Protein AF-A0A6B1HVK0-F1 (afdb_monomer_lite)

Radius of gyration: 33.55 Å; chains: 1; bounding box: 63×56×86 Å

Structure (mmCIF, N/CA/C/O backbone):
data_AF-A0A6B1HVK0-F1
#
_entry.id   AF-A0A6B1HVK0-F1
#
loop_
_atom_site.group_PDB
_atom_site.id
_atom_site.type_symbol
_atom_site.label_atom_id
_atom_site.label_alt_id
_atom_site.label_comp_id
_atom_site.label_asym_id
_atom_site.label_entity_id
_atom_site.label_seq_id
_atom_site.pdbx_PDB_ins_code
_atom_site.Cartn_x
_atom_site.Cartn_y
_atom_site.Cartn_z
_atom_site.occupancy
_atom_site.B_iso_or_equiv
_atom_site.auth_seq_id
_atom_site.auth_comp_id
_atom_site.auth_asym_id
_atom_site.auth_atom_id
_atom_site.pdbx_PDB_model_num
ATOM 1 N N . MET A 1 1 ? -24.052 -20.208 23.647 1.00 59.91 1 MET A N 1
ATOM 2 C CA . MET A 1 1 ? -22.579 -20.272 23.698 1.00 59.91 1 MET A CA 1
ATOM 3 C C . MET A 1 1 ? -22.037 -21.694 23.604 1.00 59.91 1 MET A C 1
ATOM 5 O O . MET A 1 1 ? -21.493 -22.008 22.556 1.00 59.91 1 MET A O 1
ATOM 9 N N . HIS A 1 2 ? -22.261 -22.589 24.578 1.00 60.31 2 HIS A N 1
ATOM 10 C CA . HIS A 1 2 ? -21.755 -23.978 24.508 1.00 60.31 2 HIS A CA 1
ATOM 11 C C . HIS A 1 2 ? -22.095 -24.748 23.214 1.00 60.31 2 HIS A C 1
ATOM 13 O O . HIS A 1 2 ? -21.229 -25.432 22.680 1.00 60.31 2 HIS A O 1
ATOM 19 N N . ARG A 1 3 ? -23.312 -24.596 22.668 1.00 57.69 3 ARG A N 1
ATOM 20 C CA . ARG A 1 3 ? -23.707 -25.226 21.390 1.00 57.69 3 ARG A CA 1
ATOM 21 C C . ARG A 1 3 ? -23.013 -24.627 20.163 1.00 57.69 3 ARG A C 1
ATOM 23 O O . ARG A 1 3 ? -22.509 -25.372 19.336 1.00 57.69 3 ARG A O 1
ATOM 30 N N . ALA A 1 4 ? -22.908 -23.299 20.093 1.00 60.31 4 ALA A N 1
ATOM 31 C CA . ALA A 1 4 ? -22.196 -22.609 19.011 1.00 60.31 4 ALA A CA 1
ATOM 32 C C . ALA A 1 4 ? -20.706 -23.002 18.964 1.00 60.31 4 ALA A C 1
ATOM 34 O O . ALA A 1 4 ? -20.134 -23.154 17.892 1.00 60.31 4 ALA A O 1
ATOM 35 N N . ARG A 1 5 ? -20.090 -23.233 20.132 1.00 57.81 5 ARG A N 1
ATOM 36 C CA . ARG A 1 5 ? -18.696 -23.686 20.248 1.00 57.81 5 ARG A CA 1
ATOM 37 C C . ARG A 1 5 ? -18.499 -25.155 19.840 1.00 57.81 5 ARG A C 1
ATOM 39 O O . ARG A 1 5 ? -17.408 -25.521 19.425 1.00 57.81 5 ARG A O 1
ATOM 46 N N . ALA A 1 6 ? -19.546 -25.978 19.932 1.00 62.53 6 ALA A N 1
ATOM 47 C CA . ALA A 1 6 ? -19.538 -27.393 19.545 1.00 62.53 6 ALA A CA 1
ATOM 48 C C . ALA A 1 6 ? -19.734 -27.625 18.030 1.00 62.53 6 ALA A C 1
ATOM 50 O O . ALA A 1 6 ? -19.928 -28.764 17.613 1.00 62.53 6 ALA A O 1
ATOM 51 N N . GLY A 1 7 ? -19.700 -26.564 17.213 1.00 65.94 7 GLY A N 1
ATOM 52 C CA . GLY A 1 7 ? -19.864 -26.650 15.758 1.00 65.94 7 GLY A CA 1
ATOM 53 C C . GLY A 1 7 ? -21.316 -26.627 15.274 1.00 65.94 7 GLY A C 1
ATOM 54 O O . GLY A 1 7 ? -21.562 -26.884 14.102 1.00 65.94 7 GLY A O 1
ATOM 55 N N . ASP A 1 8 ? -22.286 -26.312 16.141 1.00 80.00 8 ASP A N 1
ATOM 56 C CA . ASP A 1 8 ? -23.679 -26.122 15.723 1.00 80.00 8 ASP A CA 1
ATOM 57 C C . ASP A 1 8 ? -23.824 -24.791 14.965 1.00 80.00 8 ASP A C 1
ATOM 59 O O . ASP A 1 8 ? -23.900 -23.710 15.565 1.00 80.00 8 ASP A O 1
ATOM 63 N N . GLU A 1 9 ? -23.852 -24.878 13.633 1.00 76.69 9 GLU A N 1
ATOM 64 C CA . GLU A 1 9 ? -23.957 -23.734 12.722 1.00 76.69 9 GLU A CA 1
ATOM 65 C C . GLU A 1 9 ? -25.178 -22.855 13.019 1.00 76.69 9 GLU A C 1
ATOM 67 O O . GLU A 1 9 ? -25.088 -21.629 12.948 1.00 76.69 9 GLU A O 1
ATOM 72 N N . ARG A 1 10 ? -26.309 -23.443 13.433 1.00 80.44 10 ARG A N 1
ATOM 73 C CA . ARG A 1 10 ? -27.537 -22.683 13.723 1.00 80.44 10 ARG A CA 1
ATOM 74 C C . ARG A 1 10 ? -27.380 -21.820 14.968 1.00 80.44 10 ARG A C 1
ATOM 76 O O . ARG A 1 10 ? -27.781 -20.657 14.978 1.00 80.44 10 ARG A O 1
ATOM 83 N N . ALA A 1 11 ? -26.760 -22.372 16.009 1.00 79.00 11 ALA A N 1
ATOM 84 C CA . ALA A 1 11 ? -26.479 -21.637 17.238 1.00 79.00 11 ALA A CA 1
ATOM 85 C C . ALA A 1 11 ? -25.416 -20.544 17.026 1.00 79.00 11 ALA A C 1
ATOM 87 O O . ALA A 1 11 ? -25.484 -19.494 17.668 1.00 79.00 11 ALA A O 1
ATOM 88 N N . MET A 1 12 ? -24.451 -20.774 16.128 1.00 77.81 12 MET A N 1
ATOM 89 C CA . MET A 1 12 ? -23.469 -19.769 15.708 1.00 77.81 12 MET A CA 1
ATOM 90 C C . MET A 1 12 ? -24.156 -18.602 14.990 1.00 77.81 12 MET A C 1
ATOM 92 O O . MET A 1 12 ? -23.971 -17.449 15.381 1.00 77.81 12 MET A O 1
ATOM 96 N N . HIS A 1 13 ? -25.000 -18.903 13.999 1.00 81.81 13 HIS A N 1
ATOM 97 C CA . HIS A 1 13 ? -25.703 -17.902 13.196 1.00 81.81 13 HIS A CA 1
ATOM 98 C C . HIS A 1 13 ? -26.595 -17.008 14.061 1.00 81.81 13 HIS A C 1
ATOM 100 O O . HIS A 1 13 ? -26.488 -15.785 14.014 1.00 81.81 13 HIS A O 1
ATOM 106 N N . GLN A 1 14 ? -27.386 -17.614 14.952 1.00 85.31 14 GLN A N 1
ATOM 107 C CA . GLN A 1 14 ? -28.257 -16.882 15.873 1.00 85.31 14 GLN A CA 1
ATOM 108 C C . GLN A 1 14 ? -27.466 -15.951 16.808 1.00 85.31 14 GLN A C 1
ATOM 110 O O . GLN A 1 14 ? -27.925 -14.864 17.165 1.00 85.31 14 GLN A O 1
ATOM 115 N N . MET A 1 15 ? -26.258 -16.358 17.206 1.00 82.19 15 MET A N 1
ATOM 116 C CA . MET A 1 15 ? -25.410 -15.553 18.082 1.00 82.19 15 MET A CA 1
ATOM 117 C C . MET A 1 15 ? -24.709 -14.411 17.342 1.00 82.19 15 MET A C 1
ATOM 119 O O . MET A 1 15 ? -24.547 -13.333 17.918 1.00 82.19 15 MET A O 1
ATOM 123 N N . VAL A 1 16 ? -24.339 -14.610 16.075 1.00 83.88 16 VAL A N 1
ATOM 124 C CA . VAL A 1 16 ? -23.852 -13.535 15.200 1.00 83.88 16 VAL A CA 1
ATOM 125 C C . VAL A 1 16 ? -24.967 -12.518 14.954 1.00 83.88 16 VAL A C 1
ATOM 127 O O . VAL A 1 16 ? -24.766 -11.335 15.227 1.00 83.88 16 VAL A O 1
ATOM 130 N N . GLU A 1 17 ? -26.160 -12.970 14.552 1.00 85.75 17 GLU A N 1
ATOM 131 C CA . GLU A 1 17 ? -27.334 -12.124 14.285 1.00 85.75 17 GLU A CA 1
ATOM 132 C C . GLU A 1 17 ? -27.694 -11.225 15.473 1.00 85.75 17 GLU A C 1
ATOM 134 O O . GLU A 1 17 ? -27.877 -10.014 15.315 1.00 85.75 17 GLU A O 1
ATOM 139 N N . ALA A 1 18 ? -27.699 -11.786 16.687 1.00 87.62 18 ALA A N 1
ATOM 140 C CA . ALA A 1 18 ? -27.973 -11.039 17.913 1.00 87.62 18 ALA A CA 1
ATOM 141 C C . ALA A 1 18 ? -26.968 -9.897 18.176 1.00 87.62 18 ALA A C 1
ATOM 143 O O . ALA A 1 18 ? -27.295 -8.925 18.860 1.00 87.62 18 ALA A O 1
ATOM 144 N N . ASN A 1 19 ? -25.750 -9.991 17.632 1.00 87.62 19 ASN A N 1
ATOM 145 C CA . ASN A 1 19 ? -24.655 -9.050 17.867 1.00 87.62 19 ASN A CA 1
ATOM 146 C C . ASN A 1 19 ? -24.305 -8.178 16.645 1.00 87.62 19 ASN A C 1
ATOM 148 O O . ASN A 1 19 ? -23.418 -7.330 16.746 1.00 87.62 19 ASN A O 1
ATOM 152 N N . LEU A 1 20 ? -25.027 -8.276 15.522 1.00 87.38 20 LEU A N 1
ATOM 153 C CA . LEU A 1 20 ? -24.746 -7.481 14.313 1.00 87.38 20 LEU A CA 1
ATOM 154 C C . LEU A 1 20 ? -24.746 -5.969 14.580 1.00 87.38 20 LEU A C 1
ATOM 156 O O . LEU A 1 20 ? -23.847 -5.245 14.153 1.00 87.38 20 LEU A O 1
ATOM 160 N N . ARG A 1 21 ? -25.706 -5.472 15.373 1.00 92.00 21 ARG A N 1
ATOM 161 C CA . ARG A 1 21 ? -25.778 -4.042 15.743 1.00 92.00 21 ARG A CA 1
ATOM 162 C C . ARG A 1 21 ? -24.533 -3.560 16.492 1.00 92.00 21 ARG A C 1
ATOM 164 O O . ARG A 1 21 ? -24.222 -2.368 16.472 1.00 92.00 21 ARG A O 1
ATOM 171 N N . PHE A 1 22 ? -23.847 -4.458 17.195 1.00 92.62 22 PHE A N 1
ATOM 172 C CA . PHE A 1 22 ? -22.608 -4.144 17.892 1.00 92.62 22 PHE A CA 1
ATOM 173 C C . PHE A 1 22 ? -21.439 -3.999 16.915 1.00 92.62 22 PHE A C 1
ATOM 175 O O . PHE A 1 22 ? -20.711 -3.009 16.998 1.00 92.62 22 PHE A O 1
ATOM 182 N N . VAL A 1 23 ? -21.321 -4.909 15.944 1.00 94.00 23 VAL A N 1
ATOM 183 C CA . VAL A 1 23 ? -20.306 -4.834 14.881 1.00 94.00 23 VAL A CA 1
ATOM 184 C C . VAL A 1 23 ? -20.462 -3.547 14.073 1.00 94.00 23 VAL A C 1
ATOM 186 O O . VAL A 1 23 ? -19.492 -2.812 13.908 1.00 94.00 23 VAL A O 1
ATOM 189 N N . VAL A 1 24 ? -21.692 -3.200 13.677 1.00 94.62 24 VAL A N 1
ATOM 190 C CA . VAL A 1 24 ? -21.999 -1.951 12.951 1.00 94.62 24 VAL A CA 1
ATOM 191 C C . VAL A 1 24 ? -21.498 -0.716 13.711 1.00 94.62 24 VAL A C 1
ATOM 193 O O . VAL A 1 24 ? -20.944 0.211 13.118 1.00 94.62 24 VAL A O 1
ATOM 196 N N . ARG A 1 25 ? -21.645 -0.699 15.042 1.00 94.56 25 ARG A N 1
ATOM 197 C CA . ARG A 1 25 ? -21.169 0.406 15.889 1.00 94.56 25 ARG A CA 1
ATOM 198 C C . ARG A 1 25 ? -19.647 0.527 15.878 1.00 94.56 25 ARG A C 1
ATOM 200 O O . ARG A 1 25 ? -19.140 1.643 15.860 1.00 94.56 25 ARG A O 1
ATOM 207 N N . ILE A 1 26 ? -18.934 -0.600 15.897 1.00 93.38 26 ILE A N 1
ATOM 208 C CA . ILE A 1 26 ? -17.466 -0.627 15.845 1.00 93.38 26 ILE A CA 1
ATOM 209 C C . ILE A 1 26 ? -16.979 -0.203 14.456 1.00 93.38 26 ILE A C 1
ATOM 211 O O . ILE A 1 26 ? -16.123 0.675 14.356 1.00 93.38 26 ILE A O 1
ATOM 215 N N . ALA A 1 27 ? -17.562 -0.768 13.394 1.00 94.44 27 ALA A N 1
ATOM 216 C CA . ALA A 1 27 ? -17.203 -0.486 12.005 1.00 94.44 27 ALA A CA 1
ATOM 217 C C . ALA A 1 27 ? -17.353 1.000 11.644 1.00 94.44 27 ALA A C 1
ATOM 219 O O . ALA A 1 27 ? -16.572 1.531 10.856 1.00 94.44 27 ALA A O 1
ATOM 220 N N . ARG A 1 28 ? -18.297 1.713 12.274 1.00 93.81 28 ARG A N 1
ATOM 221 C CA . ARG A 1 28 ? -18.513 3.150 12.040 1.00 93.81 28 ARG A CA 1
ATOM 222 C C . ARG A 1 28 ? -17.273 4.009 12.322 1.00 93.81 28 ARG A C 1
ATOM 224 O O . ARG A 1 28 ? -17.095 5.022 11.659 1.00 93.81 28 ARG A O 1
ATOM 231 N N . GLY A 1 29 ? -16.394 3.601 13.243 1.00 90.25 29 GLY A N 1
ATOM 232 C CA . GLY A 1 29 ? -15.131 4.308 13.522 1.00 90.25 29 GLY A CA 1
ATOM 233 C C . GLY A 1 29 ? -14.048 4.149 12.441 1.00 90.25 29 GLY A C 1
ATOM 234 O O . GLY A 1 29 ? -13.022 4.833 12.481 1.00 90.25 29 GLY A O 1
ATOM 235 N N . TYR A 1 30 ? -14.272 3.247 11.485 1.00 89.75 30 TYR A N 1
ATOM 236 C CA . TYR A 1 30 ? -13.351 2.916 10.397 1.00 89.75 30 TYR A CA 1
ATOM 237 C C . TYR A 1 30 ? -13.877 3.344 9.020 1.00 89.75 30 TYR A C 1
ATOM 239 O O . TYR A 1 30 ? -13.217 3.101 8.015 1.00 89.75 30 TYR A O 1
ATOM 247 N N . HIS A 1 31 ? -15.044 3.993 8.969 1.00 89.31 31 HIS A N 1
ATOM 248 C CA . HIS A 1 31 ? -15.635 4.482 7.728 1.00 89.31 31 HIS A CA 1
ATOM 249 C C . HIS A 1 31 ? -14.737 5.522 7.037 1.00 89.31 31 HIS A C 1
ATOM 251 O O . HIS A 1 31 ? -14.067 6.306 7.710 1.00 89.31 31 HIS A O 1
ATOM 257 N N . GLY A 1 32 ? -14.738 5.527 5.700 1.00 81.94 32 GLY A N 1
ATOM 258 C CA . GLY A 1 32 ? -13.979 6.488 4.893 1.00 81.94 32 GLY A CA 1
ATOM 259 C C . GLY A 1 32 ? -12.478 6.198 4.774 1.00 81.94 32 GLY A C 1
ATOM 260 O O . GLY A 1 32 ? -11.731 7.089 4.393 1.00 81.94 32 GLY A O 1
ATOM 261 N N . ARG A 1 33 ? -12.018 4.979 5.096 1.00 82.31 33 ARG A N 1
ATOM 262 C CA . ARG A 1 33 ? -10.595 4.579 5.023 1.00 82.31 33 ARG A CA 1
ATOM 263 C C . ARG A 1 33 ? -10.267 3.643 3.851 1.00 82.31 33 ARG A C 1
ATOM 265 O O . ARG A 1 33 ? -9.383 2.803 3.972 1.00 82.31 33 ARG A O 1
ATOM 272 N N . GLY A 1 34 ? -11.012 3.747 2.752 1.00 82.06 34 GLY A N 1
ATOM 273 C CA . GLY A 1 34 ? -10.764 2.995 1.513 1.00 82.06 34 GLY A CA 1
ATOM 274 C C . GLY A 1 34 ? -11.719 1.829 1.251 1.00 82.06 34 GLY A C 1
ATOM 275 O O . GLY A 1 34 ? -12.030 1.561 0.099 1.00 82.06 34 GLY A O 1
ATOM 276 N N . LEU A 1 35 ? -12.270 1.200 2.294 1.00 87.94 35 LEU A N 1
ATOM 277 C CA . LEU A 1 35 ? -13.342 0.207 2.149 1.00 87.94 35 LEU A CA 1
ATOM 278 C C . LEU A 1 35 ? -14.728 0.829 2.340 1.00 87.94 35 LEU A C 1
ATOM 280 O O . LEU A 1 35 ? -14.919 1.743 3.155 1.00 87.94 35 LEU A O 1
ATOM 284 N N . SER A 1 36 ? -15.715 0.296 1.620 1.00 92.62 36 SER A N 1
ATOM 285 C CA . SER A 1 36 ? -17.116 0.656 1.809 1.00 92.62 36 SER A CA 1
ATOM 286 C C . SER A 1 36 ? -17.594 0.258 3.207 1.00 92.62 36 SER A C 1
ATOM 288 O O . SER A 1 36 ? -17.067 -0.642 3.866 1.00 92.62 36 SER A O 1
ATOM 290 N N . PHE A 1 37 ? -18.643 0.924 3.690 1.00 93.69 37 PHE A N 1
ATOM 291 C CA . PHE A 1 37 ? -19.171 0.623 5.020 1.00 93.69 37 PHE A CA 1
ATOM 292 C C . PHE A 1 37 ? -19.674 -0.824 5.147 1.00 93.69 37 PHE A C 1
ATOM 294 O O . PHE A 1 37 ? -19.500 -1.443 6.195 1.00 93.69 37 PHE A O 1
ATOM 301 N N . MET A 1 38 ? -20.259 -1.366 4.077 1.00 94.12 38 MET A N 1
ATOM 302 C CA . MET A 1 38 ? -20.752 -2.744 4.039 1.00 94.12 38 MET A CA 1
ATOM 303 C C . MET A 1 38 ? -19.609 -3.762 4.089 1.00 94.12 38 MET A C 1
ATOM 305 O O . MET A 1 38 ? -19.732 -4.768 4.787 1.00 94.12 38 MET A O 1
ATOM 309 N N . GLU A 1 39 ? -18.485 -3.487 3.426 1.00 94.31 39 GLU A N 1
ATOM 310 C CA . GLU A 1 39 ? -17.282 -4.327 3.507 1.00 94.31 39 GLU A CA 1
ATOM 311 C C . GLU A 1 39 ? -16.708 -4.325 4.927 1.00 94.31 39 GLU A C 1
ATOM 313 O O . GLU A 1 39 ? -16.488 -5.387 5.499 1.00 94.31 39 GLU A O 1
ATOM 318 N N . LEU A 1 40 ? -16.585 -3.153 5.563 1.00 94.81 40 LEU A N 1
ATOM 319 C CA . LEU A 1 40 ? -16.123 -3.052 6.955 1.00 94.81 40 LEU A CA 1
ATOM 320 C C . LEU A 1 40 ? -17.011 -3.837 7.932 1.00 94.81 40 LEU A C 1
ATOM 322 O O . LEU A 1 40 ? -16.511 -4.459 8.869 1.00 94.81 40 LEU A O 1
ATOM 326 N N . ILE A 1 41 ? -18.332 -3.804 7.736 1.00 94.75 41 ILE A N 1
ATOM 327 C CA . ILE A 1 41 ? -19.271 -4.590 8.546 1.00 94.75 41 ILE A CA 1
ATOM 328 C C . ILE A 1 41 ? -19.078 -6.086 8.293 1.00 94.75 41 ILE A C 1
ATOM 330 O O . ILE A 1 41 ? -19.062 -6.860 9.248 1.00 94.75 41 ILE A O 1
ATOM 334 N N . SER A 1 42 ? -18.926 -6.490 7.032 1.00 94.25 42 SER A N 1
ATOM 335 C CA . SER A 1 42 ? -18.766 -7.896 6.645 1.00 94.25 42 SER A CA 1
ATOM 336 C C . SER A 1 42 ? -17.498 -8.500 7.254 1.00 94.25 42 SER A C 1
ATOM 338 O O . SER A 1 42 ? -17.561 -9.542 7.903 1.00 94.25 42 SER A O 1
ATOM 340 N N . GLU A 1 43 ? -16.380 -7.781 7.172 1.00 95.19 43 GLU A N 1
ATOM 341 C CA . GLU A 1 43 ? -15.106 -8.167 7.789 1.00 95.19 43 GLU A CA 1
ATOM 342 C C . GLU A 1 43 ? -15.187 -8.174 9.320 1.00 95.19 43 GLU A C 1
ATOM 344 O O . GLU A 1 43 ? -14.715 -9.092 9.994 1.00 95.19 43 GLU A O 1
ATOM 349 N N . GLY A 1 44 ? -15.878 -7.191 9.902 1.00 95.50 44 GLY A N 1
ATOM 350 C CA . GLY A 1 44 ? -16.159 -7.176 11.334 1.00 95.50 44 GLY A CA 1
ATOM 351 C C . GLY A 1 44 ? -16.992 -8.379 11.796 1.00 95.50 44 GLY A C 1
ATOM 352 O O . GLY A 1 44 ? -16.750 -8.905 12.884 1.00 95.50 44 GLY A O 1
ATOM 353 N N . ASN A 1 45 ? -17.945 -8.841 10.982 1.00 94.06 45 ASN A N 1
ATOM 354 C CA . ASN A 1 45 ? -18.756 -10.025 11.273 1.00 94.06 45 ASN A CA 1
ATOM 355 C C . ASN A 1 45 ? -17.916 -11.307 11.212 1.00 94.06 45 ASN A C 1
ATOM 357 O O . ASN A 1 45 ? -18.105 -12.190 12.051 1.00 94.06 45 ASN A O 1
ATOM 361 N N . LEU A 1 46 ? -16.956 -11.387 10.285 1.00 93.38 46 LEU A N 1
ATOM 362 C CA . LEU A 1 46 ? -15.993 -12.487 10.237 1.00 93.38 46 LEU A CA 1
ATOM 363 C C . LEU A 1 46 ? -15.136 -12.520 11.514 1.00 93.38 46 LEU A C 1
ATOM 365 O O . LEU A 1 46 ? -15.012 -13.566 12.149 1.00 93.38 46 LEU A O 1
ATOM 369 N N . GLY A 1 47 ? -14.651 -11.360 11.970 1.00 94.38 47 GLY A N 1
ATOM 370 C CA . GLY A 1 47 ? -13.944 -11.242 13.250 1.00 94.38 47 GLY A CA 1
ATOM 371 C C . GLY A 1 47 ? -14.805 -11.628 14.460 1.00 94.38 47 GLY A C 1
ATOM 372 O O . GLY A 1 47 ? -14.334 -12.287 15.386 1.00 94.38 47 GLY A O 1
ATOM 373 N N . LEU A 1 48 ? -16.095 -11.278 14.463 1.00 93.81 48 LEU A N 1
ATOM 374 C CA . LEU A 1 48 ? -17.026 -11.722 15.505 1.00 93.81 48 LEU A CA 1
ATOM 375 C C . LEU A 1 48 ? -17.169 -13.253 15.521 1.00 93.81 48 LEU A C 1
ATOM 377 O O . LEU A 1 48 ? -17.202 -13.849 16.597 1.00 93.81 48 LEU A O 1
ATOM 381 N N . LEU A 1 49 ? -17.233 -13.891 14.353 1.00 91.19 49 LEU A N 1
ATOM 382 C CA . LEU A 1 49 ? -17.328 -15.344 14.233 1.00 91.19 49 LEU A CA 1
ATOM 383 C C . LEU A 1 49 ? -16.069 -16.039 14.776 1.00 91.19 49 LEU A C 1
ATOM 385 O O . LEU A 1 49 ? -16.185 -16.984 15.561 1.00 91.19 49 LEU A O 1
ATOM 389 N N . GLU A 1 50 ? -14.876 -15.518 14.470 1.00 91.06 50 GLU A N 1
ATOM 390 C CA . GLU A 1 50 ? -13.621 -15.992 15.074 1.00 91.06 50 GLU A CA 1
ATOM 391 C C . GLU A 1 50 ? -13.626 -15.843 16.603 1.00 91.06 50 GLU A C 1
ATOM 393 O O . GLU A 1 50 ? -13.196 -16.749 17.327 1.00 91.06 50 GLU A O 1
ATOM 398 N N . ALA A 1 51 ? -14.166 -14.731 17.114 1.00 91.81 51 ALA A N 1
ATOM 399 C CA . ALA A 1 51 ? -14.304 -14.517 18.549 1.00 91.81 51 ALA A CA 1
ATOM 400 C C . ALA A 1 51 ? -15.198 -15.579 19.197 1.00 91.81 51 ALA A C 1
ATOM 402 O O . ALA A 1 51 ? -14.850 -16.094 20.255 1.00 91.81 51 ALA A O 1
ATOM 403 N N . ILE A 1 52 ? -16.332 -15.927 18.581 1.00 89.19 52 ILE A N 1
ATOM 404 C CA . ILE A 1 52 ? -17.252 -16.942 19.117 1.00 89.19 52 ILE A CA 1
ATOM 405 C C . ILE A 1 52 ? -16.574 -18.312 19.181 1.00 89.19 52 ILE A C 1
ATOM 407 O O . ILE A 1 52 ? -16.689 -19.004 20.193 1.00 89.19 52 ILE A O 1
ATOM 411 N N . GLN A 1 53 ? -15.847 -18.696 18.130 1.00 87.25 53 GLN A N 1
ATOM 412 C CA . GLN A 1 53 ? -15.155 -19.986 18.083 1.00 87.25 53 GLN A CA 1
ATOM 413 C C . GLN A 1 53 ? -14.084 -20.102 19.177 1.00 87.25 53 GLN A C 1
ATOM 415 O O . GLN A 1 53 ? -13.929 -21.154 19.802 1.00 87.25 53 GLN A O 1
ATOM 420 N N . ARG A 1 54 ? -13.351 -19.014 19.440 1.00 87.75 54 ARG A N 1
ATOM 421 C CA . ARG A 1 54 ? -12.200 -19.021 20.356 1.00 87.75 54 ARG A CA 1
ATOM 422 C C . ARG A 1 54 ? -12.537 -18.632 21.796 1.00 87.75 54 ARG A C 1
ATOM 424 O O . ARG A 1 54 ? -11.751 -18.930 22.695 1.00 87.75 54 ARG A O 1
ATOM 431 N N . PHE A 1 55 ? -13.685 -18.005 22.041 1.00 87.56 55 PHE A N 1
ATOM 432 C CA . PHE A 1 55 ? -14.050 -17.491 23.359 1.00 87.56 55 PHE A CA 1
ATOM 433 C C . PHE A 1 55 ? -14.268 -18.600 24.388 1.00 87.56 55 PHE A C 1
ATOM 435 O O . PHE A 1 55 ? -15.021 -19.540 24.153 1.00 87.56 55 PHE A O 1
ATOM 442 N N . ASP A 1 56 ? -13.637 -18.451 25.554 1.00 85.56 56 ASP A N 1
ATOM 443 C CA . ASP A 1 56 ? -13.728 -19.389 26.666 1.00 85.56 56 ASP A CA 1
ATOM 444 C C . ASP A 1 56 ? -14.436 -18.775 27.877 1.00 85.56 56 ASP A C 1
ATOM 446 O O . ASP A 1 56 ? -13.877 -17.927 28.574 1.00 85.56 56 ASP A O 1
ATOM 450 N N . GLU A 1 57 ? -15.663 -19.227 28.137 1.00 82.00 57 GLU A N 1
ATOM 451 C CA . GLU A 1 57 ? -16.513 -18.741 29.235 1.00 82.00 57 GLU A CA 1
ATOM 452 C C . GLU A 1 57 ? -15.941 -19.041 30.624 1.00 82.00 57 GLU A C 1
ATOM 454 O O . GLU A 1 57 ? -16.194 -18.299 31.573 1.00 82.00 57 GLU A O 1
ATOM 459 N N . THR A 1 58 ? -15.118 -20.084 30.746 1.00 86.25 58 THR A N 1
ATOM 460 C CA . THR A 1 58 ? -14.531 -20.523 32.023 1.00 86.25 58 THR A CA 1
ATOM 461 C C . THR A 1 58 ? -13.530 -19.520 32.603 1.00 86.25 58 THR A C 1
ATOM 463 O O . THR A 1 58 ? -13.224 -19.559 33.791 1.00 86.25 58 THR A O 1
ATOM 466 N N . ARG A 1 59 ? -13.046 -18.579 31.781 1.00 80.81 59 ARG A N 1
ATOM 467 C CA . ARG A 1 59 ? -12.046 -17.571 32.163 1.00 80.81 59 ARG A CA 1
ATOM 468 C C . ARG A 1 59 ? -12.632 -16.338 32.860 1.00 80.81 59 ARG A C 1
ATOM 470 O O . ARG A 1 59 ? -11.869 -15.467 33.260 1.00 80.81 59 ARG A O 1
ATOM 477 N N . GLY A 1 60 ? -13.958 -16.233 32.994 1.00 83.75 60 GLY A N 1
ATOM 478 C CA . GLY A 1 60 ? -14.616 -15.198 33.810 1.00 83.75 60 GLY A CA 1
ATOM 479 C C . GLY A 1 60 ? -14.711 -13.793 33.192 1.00 83.75 60 GLY A C 1
ATOM 480 O O . GLY A 1 60 ? -15.122 -12.855 33.872 1.00 83.75 60 GLY A O 1
ATOM 481 N N . PHE A 1 61 ? -14.377 -13.620 31.910 1.00 86.31 61 PHE A N 1
ATOM 482 C CA . PHE A 1 61 ? -14.517 -12.339 31.203 1.00 86.31 61 PHE A CA 1
ATOM 483 C C . PHE A 1 61 ? -15.790 -12.295 30.353 1.00 86.31 61 PHE A C 1
ATOM 485 O O . PHE A 1 61 ? -16.232 -13.306 29.814 1.00 86.31 61 PHE A O 1
ATOM 492 N N . LYS A 1 62 ? -16.376 -11.101 30.185 1.00 89.00 62 LYS A N 1
ATOM 493 C CA . LYS A 1 62 ? -17.551 -10.913 29.319 1.00 89.00 62 LYS A CA 1
ATOM 494 C C . LYS A 1 62 ? -17.168 -11.118 27.850 1.00 89.00 62 LYS A C 1
ATOM 496 O O . LYS A 1 62 ? -16.198 -10.526 27.381 1.00 89.00 62 LYS A O 1
ATOM 501 N N . PHE A 1 63 ? -17.990 -11.860 27.104 1.00 87.31 63 PHE A N 1
ATOM 502 C CA . PHE A 1 63 ? -17.787 -12.115 25.671 1.00 87.31 63 PHE A CA 1
ATOM 503 C C . PHE A 1 63 ? -17.557 -10.839 24.854 1.00 87.31 63 PHE A C 1
ATOM 505 O O . PHE A 1 63 ? -16.640 -10.781 24.043 1.00 87.31 63 PHE A O 1
ATOM 512 N N . ILE A 1 64 ? -18.348 -9.793 25.110 1.00 88.31 64 ILE A N 1
ATOM 513 C CA . ILE A 1 64 ? -18.269 -8.519 24.381 1.00 88.31 64 ILE A CA 1
ATOM 514 C C . ILE A 1 64 ? -16.856 -7.927 24.459 1.00 88.31 64 ILE A C 1
ATOM 516 O O . ILE A 1 64 ? -16.332 -7.460 23.453 1.00 88.31 64 ILE A O 1
ATOM 520 N N . THR A 1 65 ? -16.214 -7.989 25.627 1.00 89.19 65 THR A N 1
ATOM 521 C CA . THR A 1 65 ? -14.849 -7.482 25.823 1.00 89.19 65 THR A CA 1
ATOM 522 C C . THR A 1 65 ? -13.845 -8.218 24.935 1.00 89.19 65 THR A C 1
ATOM 524 O O . THR A 1 65 ? -12.969 -7.589 24.350 1.00 89.19 65 THR A O 1
ATOM 527 N N . TYR A 1 66 ? -14.004 -9.534 24.789 1.00 90.69 66 TYR A N 1
ATOM 528 C CA . TYR A 1 66 ? -13.162 -10.362 23.928 1.00 90.69 66 TYR A CA 1
ATOM 529 C C . TYR A 1 66 ? -13.445 -10.122 22.438 1.00 90.69 66 TYR A C 1
ATOM 531 O O . TYR A 1 66 ? -12.520 -9.941 21.647 1.00 90.69 66 TYR A O 1
ATOM 539 N N . ALA A 1 67 ? -14.723 -10.051 22.060 1.00 92.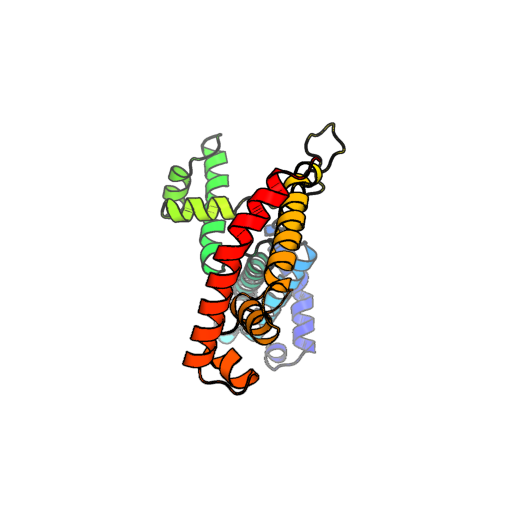19 67 ALA A N 1
ATOM 540 C CA . ALA A 1 67 ? -15.155 -9.868 20.679 1.00 92.19 67 ALA A CA 1
ATOM 541 C C . ALA A 1 67 ? -14.672 -8.544 20.075 1.00 92.19 67 ALA A C 1
ATOM 543 O O . ALA A 1 67 ? -14.314 -8.509 18.903 1.00 92.19 67 ALA A O 1
ATOM 544 N N . VAL A 1 68 ? -14.593 -7.466 20.868 1.00 94.19 68 VAL A N 1
ATOM 545 C CA . VAL A 1 68 ? -14.084 -6.165 20.394 1.00 94.19 68 VAL A CA 1
ATOM 546 C C . VAL A 1 68 ? -12.697 -6.288 19.771 1.00 94.19 68 VAL A C 1
ATOM 548 O O . VAL A 1 68 ? -12.451 -5.668 18.738 1.00 94.19 68 VAL A O 1
ATOM 551 N N . TRP A 1 69 ? -11.794 -7.064 20.375 1.00 93.56 69 TRP A N 1
ATOM 552 C CA . TRP A 1 69 ? -10.438 -7.216 19.852 1.00 93.56 69 TRP A CA 1
ATOM 553 C C . TRP A 1 69 ? -10.447 -7.894 18.478 1.00 93.56 69 TRP A C 1
ATOM 555 O O . TRP A 1 69 ? -9.875 -7.355 17.535 1.00 93.56 69 TRP A O 1
ATOM 565 N N . TRP A 1 70 ? -11.174 -9.005 18.340 1.00 95.31 70 TRP A N 1
ATOM 566 C CA . TRP A 1 70 ? -11.277 -9.752 17.082 1.00 95.31 70 TRP A CA 1
ATOM 567 C C . TRP A 1 70 ? -11.968 -8.965 15.970 1.00 95.31 70 TRP A C 1
ATOM 569 O O . TRP A 1 70 ? -11.481 -8.944 14.845 1.00 95.31 70 TRP A O 1
ATOM 579 N N . ILE A 1 71 ? -13.055 -8.256 16.290 1.00 95.19 71 ILE A N 1
ATOM 580 C CA . ILE A 1 71 ? -13.760 -7.405 15.322 1.00 95.19 71 ILE A CA 1
ATOM 581 C C . ILE A 1 71 ? -12.815 -6.315 14.801 1.00 95.19 71 ILE A C 1
ATOM 583 O O . ILE A 1 71 ? -12.722 -6.093 13.597 1.00 95.19 71 ILE A O 1
ATOM 587 N N . ARG A 1 72 ? -12.081 -5.637 15.695 1.00 94.69 72 ARG A N 1
ATOM 588 C CA . ARG A 1 72 ? -11.131 -4.589 15.291 1.00 94.69 72 ARG A CA 1
ATOM 589 C C . ARG A 1 72 ? -9.968 -5.158 14.491 1.00 94.69 72 ARG A C 1
ATOM 591 O O . ARG A 1 72 ? -9.565 -4.530 13.520 1.00 94.69 72 ARG A O 1
ATOM 598 N N . GLN A 1 73 ? -9.452 -6.318 14.885 1.00 93.75 73 GLN A N 1
ATOM 599 C CA . GLN A 1 73 ? -8.358 -6.988 14.192 1.00 93.75 73 GLN A CA 1
ATOM 600 C C . GLN A 1 73 ? -8.749 -7.360 12.759 1.00 93.75 73 GLN A C 1
ATOM 602 O O . GLN A 1 73 ? -7.995 -7.055 11.839 1.00 93.75 73 GLN A O 1
ATOM 607 N N . ALA A 1 74 ? -9.932 -7.950 12.563 1.00 94.75 74 ALA A N 1
ATOM 608 C CA . ALA A 1 74 ? -10.434 -8.308 11.239 1.00 94.75 74 ALA A CA 1
ATOM 609 C C . ALA A 1 74 ? -10.610 -7.068 10.348 1.00 94.75 74 ALA A C 1
ATOM 611 O O . ALA A 1 74 ? -10.071 -7.022 9.246 1.00 94.75 74 ALA A O 1
ATOM 612 N N . ILE A 1 75 ? -11.244 -6.009 10.868 1.00 94.19 75 ILE A N 1
ATOM 613 C CA . ILE A 1 75 ? -11.424 -4.748 10.131 1.00 94.19 75 ILE A CA 1
ATOM 614 C C . ILE A 1 75 ? -10.076 -4.114 9.756 1.00 94.19 75 ILE A C 1
ATOM 616 O O . ILE A 1 75 ? -9.882 -3.691 8.619 1.00 94.19 75 ILE A O 1
ATOM 620 N N . LEU A 1 76 ? -9.136 -4.028 10.702 1.00 89.56 76 LEU A N 1
ATOM 621 C CA . LEU A 1 76 ? -7.815 -3.440 10.457 1.00 89.56 76 LEU A CA 1
ATOM 622 C C . LEU A 1 76 ? -7.003 -4.251 9.447 1.00 89.56 76 LEU A C 1
ATOM 624 O O . LEU A 1 76 ? -6.295 -3.667 8.629 1.00 89.56 76 LEU A O 1
ATOM 628 N N . ARG A 1 77 ? -7.114 -5.580 9.497 1.00 89.56 77 ARG A N 1
ATOM 629 C CA . ARG A 1 77 ? -6.481 -6.476 8.533 1.00 89.56 77 ARG A CA 1
ATOM 630 C C . ARG A 1 77 ? -7.057 -6.271 7.134 1.00 89.56 77 ARG A C 1
ATOM 632 O O . ARG A 1 77 ? -6.285 -6.057 6.207 1.00 89.56 77 ARG A O 1
ATOM 639 N N . ALA A 1 78 ? -8.379 -6.252 6.995 1.00 91.06 78 ALA A N 1
ATOM 640 C CA . ALA A 1 78 ? -9.030 -6.026 5.709 1.00 91.06 78 ALA A CA 1
ATOM 641 C C . ALA A 1 78 ? -8.683 -4.653 5.117 1.00 91.06 78 ALA A C 1
ATOM 643 O O . ALA A 1 78 ? -8.384 -4.543 3.934 1.00 91.06 78 ALA A O 1
ATOM 644 N N . LEU A 1 79 ? -8.636 -3.606 5.946 1.00 88.00 79 LEU A N 1
ATOM 645 C CA . LEU A 1 79 ? -8.181 -2.281 5.519 1.00 88.00 79 LEU A CA 1
ATOM 646 C C . LEU A 1 79 ? -6.733 -2.291 5.013 1.00 88.00 79 LEU A C 1
ATOM 648 O O . LEU A 1 79 ? -6.424 -1.619 4.035 1.00 88.00 79 LEU A O 1
ATOM 652 N N . ALA A 1 80 ? -5.844 -3.048 5.655 1.00 84.19 80 ALA A N 1
ATOM 653 C CA . ALA A 1 80 ? -4.461 -3.175 5.208 1.00 84.19 80 ALA A CA 1
ATOM 654 C C . ALA A 1 80 ? -4.328 -3.973 3.899 1.00 84.19 80 ALA A C 1
ATOM 656 O O . ALA A 1 80 ? -3.475 -3.654 3.074 1.00 84.19 80 ALA A O 1
ATOM 657 N N . GLU A 1 81 ? -5.153 -5.005 3.714 1.00 84.31 81 GLU A N 1
ATOM 658 C CA . GLU A 1 81 ? -5.101 -5.897 2.551 1.00 84.31 81 GLU A CA 1
ATOM 659 C C . GLU A 1 81 ? -5.833 -5.326 1.323 1.00 84.31 81 GLU A C 1
ATOM 661 O O . GLU A 1 81 ? -5.394 -5.563 0.197 1.00 84.31 81 GLU A O 1
ATOM 666 N N . HIS A 1 82 ? -6.912 -4.563 1.528 1.00 85.44 82 HIS A N 1
ATOM 667 C CA . HIS A 1 82 ? -7.840 -4.139 0.472 1.00 85.44 82 HIS A CA 1
ATOM 668 C C . HIS A 1 82 ? -8.145 -2.633 0.445 1.00 85.44 82 HIS A C 1
ATOM 670 O O . HIS A 1 82 ? -8.777 -2.166 -0.495 1.00 85.44 82 HIS A O 1
ATOM 676 N N . GLY A 1 83 ? -7.725 -1.855 1.447 1.00 81.44 83 GLY A N 1
ATOM 677 C CA . GLY A 1 83 ? -8.109 -0.442 1.567 1.00 81.44 83 GLY A CA 1
ATOM 678 C C . GLY A 1 83 ? -7.367 0.527 0.640 1.00 81.44 83 GLY A C 1
ATOM 679 O O . GLY A 1 83 ? -7.815 1.658 0.480 1.00 81.44 83 GLY A O 1
ATOM 680 N N . LYS A 1 84 ? -6.250 0.115 0.031 1.00 79.69 84 LYS A N 1
ATOM 681 C CA . LYS A 1 84 ? -5.494 0.919 -0.945 1.00 79.69 84 LYS A CA 1
ATOM 682 C C . LYS A 1 84 ? -5.291 0.144 -2.241 1.00 79.69 84 LYS A C 1
ATOM 684 O O . LYS A 1 84 ? -5.118 -1.075 -2.201 1.00 79.69 84 LYS A O 1
ATOM 689 N N . ILE A 1 85 ? -5.246 0.858 -3.369 1.00 83.06 85 ILE A N 1
ATOM 690 C CA . ILE A 1 85 ? -4.986 0.259 -4.688 1.00 83.06 85 ILE A CA 1
ATOM 691 C C . ILE A 1 85 ? -3.577 -0.345 -4.701 1.00 83.06 85 ILE A C 1
ATOM 693 O O . ILE A 1 85 ? -3.381 -1.514 -5.045 1.00 83.06 85 ILE A O 1
ATOM 697 N N . ALA A 1 86 ? -2.592 0.433 -4.247 1.00 81.81 86 ALA A N 1
ATOM 698 C CA . ALA A 1 86 ? -1.239 -0.041 -4.003 1.00 81.81 86 ALA A CA 1
ATOM 699 C C . ALA A 1 86 ? -1.124 -0.597 -2.576 1.00 81.81 86 ALA A C 1
ATOM 701 O O . ALA A 1 86 ? -1.057 0.145 -1.594 1.00 81.81 86 ALA A O 1
ATOM 702 N N . ARG A 1 87 ? -1.107 -1.929 -2.458 1.00 80.88 87 ARG A N 1
ATOM 703 C CA . ARG A 1 87 ? -1.118 -2.621 -1.162 1.00 80.88 87 ARG A CA 1
ATOM 704 C C . ARG A 1 87 ? 0.177 -2.378 -0.371 1.00 80.88 87 ARG A C 1
ATOM 706 O O . ARG A 1 87 ? 1.247 -2.794 -0.828 1.00 80.88 87 ARG A O 1
ATOM 713 N N . PRO A 1 88 ? 0.110 -1.771 0.828 1.00 79.00 88 PRO A N 1
ATOM 714 C CA . PRO A 1 88 ? 1.279 -1.604 1.677 1.00 79.00 88 PRO A CA 1
ATOM 715 C C . PRO A 1 88 ? 1.693 -2.949 2.306 1.00 79.00 88 PRO A C 1
ATOM 717 O O . PRO A 1 88 ? 0.833 -3.752 2.675 1.00 79.00 88 PRO A O 1
ATOM 720 N N . PRO A 1 89 ? 2.997 -3.216 2.506 1.00 83.38 89 PRO A N 1
ATOM 721 C CA . PRO A 1 89 ? 3.436 -4.390 3.253 1.00 83.38 89 PRO A CA 1
ATOM 722 C C . PRO A 1 89 ? 2.913 -4.356 4.694 1.00 83.38 89 PRO A C 1
ATOM 724 O O . PRO A 1 89 ? 3.031 -3.331 5.367 1.00 83.38 89 PRO A O 1
ATOM 727 N N . LEU A 1 90 ? 2.427 -5.492 5.211 1.00 80.62 90 LEU A N 1
ATOM 728 C CA . LEU A 1 90 ? 1.885 -5.606 6.578 1.00 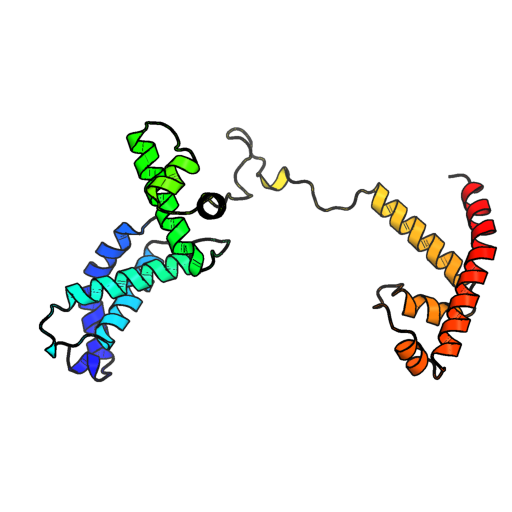80.62 90 LEU A CA 1
ATOM 729 C C . LEU A 1 90 ? 2.846 -5.081 7.660 1.00 80.62 90 LEU A C 1
ATOM 731 O O . LEU A 1 90 ? 2.412 -4.462 8.629 1.00 80.62 90 LEU A O 1
ATOM 735 N N . SER A 1 91 ? 4.157 -5.266 7.472 1.00 84.56 91 SER A N 1
ATOM 736 C CA . SER A 1 91 ? 5.194 -4.778 8.393 1.00 84.56 91 SER A CA 1
ATOM 737 C C . SER A 1 91 ? 5.266 -3.250 8.496 1.00 84.56 91 SER A C 1
ATOM 739 O O . SER A 1 91 ? 5.755 -2.734 9.498 1.00 84.56 91 SER A O 1
ATOM 741 N N . ARG A 1 92 ? 4.777 -2.522 7.485 1.00 86.19 92 ARG A N 1
ATOM 742 C CA . ARG A 1 92 ? 4.817 -1.053 7.397 1.00 86.19 92 ARG A CA 1
ATOM 743 C C . ARG A 1 92 ? 3.476 -0.385 7.712 1.00 86.19 92 ARG A C 1
ATOM 745 O O . ARG A 1 92 ? 3.433 0.829 7.872 1.00 86.19 92 ARG A O 1
ATOM 752 N N . VAL A 1 93 ? 2.396 -1.153 7.874 1.00 84.31 93 VAL A N 1
ATOM 753 C CA . VAL A 1 93 ? 1.049 -0.623 8.173 1.00 84.31 93 VAL A CA 1
ATOM 754 C C . VAL A 1 93 ? 1.011 0.135 9.502 1.00 84.31 93 VAL A C 1
ATOM 756 O O . VAL A 1 93 ? 0.340 1.158 9.610 1.00 84.31 93 VAL A O 1
ATOM 759 N N . ASN A 1 94 ? 1.740 -0.335 10.518 1.00 86.50 94 ASN A N 1
ATOM 760 C CA . ASN A 1 94 ? 1.799 0.353 11.810 1.00 86.50 94 ASN A CA 1
ATOM 761 C C . ASN A 1 94 ? 2.505 1.714 11.691 1.00 86.50 94 ASN A C 1
ATOM 763 O O . ASN A 1 94 ? 2.030 2.701 12.247 1.00 86.50 94 ASN A O 1
ATOM 767 N N . ASP A 1 95 ? 3.595 1.779 10.920 1.00 90.12 95 ASP A N 1
ATOM 768 C CA . ASP A 1 95 ? 4.312 3.033 10.658 1.00 90.12 95 ASP A CA 1
ATOM 769 C C . ASP A 1 95 ? 3.385 4.034 9.969 1.00 90.12 95 ASP A C 1
ATOM 771 O O . ASP A 1 95 ? 3.263 5.169 10.420 1.00 90.12 95 ASP A O 1
ATOM 775 N N . LEU A 1 96 ? 2.657 3.575 8.947 1.00 87.69 96 LEU A N 1
ATOM 776 C CA . LEU A 1 96 ? 1.662 4.371 8.237 1.00 87.69 96 LEU A CA 1
ATOM 777 C C . LEU A 1 96 ? 0.583 4.925 9.185 1.00 87.69 96 LEU A C 1
ATOM 779 O O . LEU A 1 96 ? 0.353 6.130 9.219 1.00 87.69 96 LEU A O 1
ATOM 783 N N . GLN A 1 97 ? -0.024 4.076 10.021 1.00 86.44 97 GLN A N 1
ATOM 784 C CA . GLN A 1 97 ? -1.061 4.501 10.973 1.00 86.44 97 GLN A CA 1
ATOM 785 C C . GLN A 1 97 ? -0.544 5.479 12.034 1.00 86.44 97 GLN A C 1
ATOM 787 O O . GLN A 1 97 ? -1.280 6.370 12.468 1.00 86.44 97 GLN A O 1
ATOM 792 N N . LYS A 1 98 ? 0.696 5.293 12.503 1.00 90.75 98 LYS A N 1
ATOM 793 C CA . LYS A 1 98 ? 1.339 6.216 13.444 1.00 90.75 98 LYS A CA 1
ATOM 794 C C . LYS A 1 98 ? 1.557 7.575 12.796 1.00 90.75 98 LYS A C 1
ATOM 796 O O . LYS A 1 98 ? 1.207 8.579 13.410 1.00 90.75 98 LYS A O 1
ATOM 801 N N . VAL A 1 99 ? 2.095 7.590 11.578 1.00 92.62 99 VAL A N 1
ATOM 802 C CA . VAL A 1 99 ? 2.341 8.814 10.815 1.00 92.62 99 VAL A CA 1
ATOM 803 C C . VAL A 1 99 ? 1.029 9.547 10.559 1.00 92.62 99 VAL A C 1
ATOM 805 O O . VAL A 1 99 ? 0.903 10.674 11.012 1.00 92.62 99 VAL A O 1
ATOM 808 N N . GLU A 1 100 ? 0.001 8.902 9.999 1.00 88.88 100 GLU A N 1
ATOM 809 C CA . GLU A 1 100 ? -1.314 9.532 9.772 1.00 88.88 100 GLU A CA 1
ATOM 810 C C . GLU A 1 100 ? -1.911 10.140 11.053 1.00 88.88 100 GLU A C 1
ATOM 812 O O . GLU A 1 100 ? -2.418 11.266 11.057 1.00 88.88 100 GLU A O 1
ATOM 817 N N . ARG A 1 101 ? -1.821 9.409 12.174 1.00 90.38 101 ARG A N 1
ATOM 818 C CA . ARG A 1 101 ? -2.312 9.880 13.474 1.00 90.38 101 ARG A CA 1
ATOM 819 C C . ARG A 1 101 ? -1.556 11.120 13.944 1.00 90.38 101 ARG A C 1
ATOM 821 O O . ARG A 1 101 ? -2.189 12.092 14.351 1.00 90.38 101 ARG A O 1
ATOM 828 N N . TRP A 1 102 ? -0.226 11.075 13.941 1.00 94.12 102 TRP A N 1
ATOM 829 C CA . TRP A 1 102 ? 0.595 12.170 14.452 1.00 94.12 102 TRP A CA 1
ATOM 830 C C . TRP A 1 102 ? 0.596 13.375 13.526 1.00 94.12 102 TRP A C 1
ATOM 832 O O . TRP A 1 102 ? 0.529 14.489 14.032 1.00 94.12 102 TRP A O 1
ATOM 842 N N . THR A 1 103 ? 0.543 13.179 12.209 1.00 92.56 103 THR A N 1
ATOM 843 C CA . THR A 1 103 ? 0.336 14.260 11.243 1.00 92.56 103 THR A CA 1
ATOM 844 C C . THR A 1 103 ? -0.953 15.019 11.555 1.00 92.56 103 THR A C 1
ATOM 846 O O . THR A 1 103 ? -0.916 16.237 11.688 1.00 92.56 103 THR A O 1
ATOM 849 N N . SER A 1 104 ? -2.075 14.322 11.778 1.00 90.62 104 SER A N 1
ATOM 850 C CA . SER A 1 104 ? -3.353 14.969 12.114 1.00 90.62 104 SER A CA 1
ATOM 851 C C . SER A 1 104 ? -3.320 15.697 13.469 1.00 90.62 104 SER A C 1
ATOM 853 O O . SER A 1 104 ? -3.769 16.840 13.570 1.00 90.62 104 SER A O 1
ATOM 855 N N . ILE A 1 105 ? -2.742 15.078 14.506 1.00 94.50 105 ILE A N 1
ATOM 856 C CA . ILE A 1 105 ? -2.627 15.684 15.845 1.00 94.50 105 ILE A CA 1
ATOM 857 C C . ILE A 1 105 ? -1.713 16.916 15.824 1.00 94.50 105 ILE A C 1
ATOM 859 O O . ILE A 1 105 ? -2.039 17.933 16.437 1.00 94.50 105 ILE A O 1
ATOM 863 N N . LEU A 1 106 ? -0.559 16.828 15.160 1.00 94.75 106 LEU A N 1
ATOM 864 C CA . LEU A 1 106 ? 0.406 17.921 15.083 1.00 94.75 106 LEU A CA 1
ATOM 865 C C . LEU A 1 106 ? -0.125 19.062 14.221 1.00 94.75 106 LEU A C 1
ATOM 867 O O . LEU A 1 106 ? -0.011 20.207 14.643 1.00 94.75 106 LEU A O 1
ATOM 871 N N . ALA A 1 107 ? -0.784 18.766 13.097 1.00 94.12 107 ALA A N 1
ATOM 872 C CA . ALA A 1 107 ? -1.430 19.787 12.276 1.00 94.12 107 ALA A CA 1
ATOM 873 C C . ALA A 1 107 ? -2.446 20.605 13.089 1.00 94.12 107 ALA A C 1
ATOM 875 O O . ALA A 1 107 ? -2.441 21.836 13.050 1.00 94.12 107 ALA A O 1
ATOM 876 N N . GLN A 1 108 ? -3.258 19.933 13.914 1.00 94.56 108 GLN A N 1
ATOM 877 C CA . GLN A 1 108 ? -4.213 20.604 14.795 1.00 94.56 108 GLN A CA 1
ATOM 878 C C . GLN A 1 108 ? -3.530 21.436 15.892 1.00 94.56 108 GLN A C 1
ATOM 880 O O . GLN A 1 108 ? -3.999 22.524 16.218 1.00 94.56 108 GLN A O 1
ATOM 885 N N . LYS A 1 109 ? -2.443 20.931 16.487 1.00 94.88 109 LYS A N 1
ATOM 886 C CA . LYS A 1 109 ? -1.725 21.622 17.571 1.00 94.88 109 LYS A CA 1
ATOM 887 C C . LYS A 1 109 ? -0.906 22.818 17.086 1.00 94.88 109 LYS A C 1
ATOM 889 O O . LYS A 1 109 ? -0.836 23.819 17.789 1.00 94.88 109 LYS A O 1
ATOM 894 N N . LEU A 1 110 ? -0.260 22.691 15.930 1.00 93.56 110 LEU A N 1
ATOM 895 C CA . LEU A 1 110 ? 0.658 23.689 15.380 1.00 93.56 110 LEU A CA 1
ATOM 896 C C . LEU A 1 110 ? -0.065 24.732 14.520 1.00 93.56 110 LEU A C 1
ATOM 898 O O . LEU A 1 110 ? 0.488 25.802 14.282 1.00 93.56 110 LEU A O 1
ATOM 902 N N . GLY A 1 111 ? -1.275 24.427 14.036 1.00 93.62 111 GLY A N 1
ATOM 903 C CA . GLY A 1 111 ? -2.008 25.290 13.105 1.00 93.62 111 GLY A CA 1
ATOM 904 C C . GLY A 1 111 ? -1.358 25.389 11.719 1.00 93.62 111 GLY A C 1
ATOM 905 O O . GLY A 1 111 ? -1.691 26.286 10.951 1.00 93.62 111 GLY A O 1
ATOM 906 N N . ARG A 1 112 ? -0.421 24.487 11.412 1.00 93.19 112 ARG A N 1
ATOM 907 C CA . ARG A 1 112 ? 0.288 24.351 10.134 1.00 93.19 112 ARG A CA 1
ATOM 908 C C . ARG A 1 112 ? 0.606 22.884 9.876 1.00 93.19 112 ARG A C 1
ATOM 910 O O . ARG A 1 112 ? 0.587 22.090 10.817 1.00 93.19 112 ARG A O 1
ATOM 917 N N . ASP A 1 113 ? 0.987 22.551 8.648 1.00 89.88 113 ASP A N 1
ATOM 918 C CA . ASP A 1 113 ? 1.484 21.210 8.354 1.00 89.88 113 ASP A CA 1
ATOM 919 C C . ASP A 1 113 ? 2.789 20.922 9.133 1.00 89.88 113 ASP A C 1
ATOM 921 O O . ASP A 1 113 ? 3.692 21.774 9.188 1.00 89.88 113 ASP A O 1
ATOM 925 N N . PRO A 1 114 ? 2.885 19.755 9.797 1.00 94.56 114 PRO A N 1
ATOM 926 C CA . PRO A 1 114 ? 4.067 19.364 10.556 1.00 94.56 114 PRO A CA 1
ATOM 927 C C . PRO A 1 114 ? 5.210 18.918 9.641 1.00 94.56 114 PRO A C 1
ATOM 929 O O . PRO A 1 114 ? 4.982 18.337 8.578 1.00 94.56 114 PRO A O 1
ATOM 932 N N . SER A 1 115 ? 6.451 19.145 10.074 1.00 94.94 115 SER A N 1
ATOM 933 C CA . SER A 1 115 ? 7.623 18.654 9.349 1.00 94.94 115 SER A CA 1
ATOM 934 C C . SER A 1 115 ? 7.793 17.134 9.531 1.00 94.94 115 SER A C 1
ATOM 936 O O . SER A 1 115 ? 7.347 16.570 10.537 1.00 94.94 115 SER A O 1
ATOM 938 N N . PRO A 1 116 ? 8.466 16.435 8.594 1.00 93.44 116 PRO A N 1
ATOM 939 C CA . PRO A 1 116 ? 8.774 15.011 8.748 1.00 93.44 116 PRO A CA 1
ATOM 940 C C . PRO A 1 116 ? 9.562 14.690 10.027 1.00 93.44 116 PRO A C 1
ATOM 942 O O . PRO A 1 116 ? 9.371 13.624 10.606 1.00 93.44 116 PRO A O 1
ATOM 945 N N . GLU A 1 117 ? 10.407 15.615 10.484 1.00 95.38 117 GLU A N 1
ATOM 946 C CA . GLU A 1 117 ? 11.192 15.505 11.721 1.00 95.38 117 GLU A CA 1
ATOM 947 C C . GLU A 1 117 ? 10.280 15.541 12.957 1.00 95.38 117 GLU A C 1
ATOM 949 O O . GLU A 1 117 ? 10.333 14.639 13.789 1.00 95.38 117 GLU A O 1
ATOM 954 N N . GLU A 1 118 ? 9.352 16.505 13.020 1.00 93.62 118 GLU A N 1
ATOM 955 C CA . GLU A 1 118 ? 8.374 16.634 14.113 1.00 93.62 118 GLU A CA 1
ATOM 956 C C . GLU A 1 118 ? 7.473 15.391 14.224 1.00 93.62 118 GLU A C 1
ATOM 958 O O . GLU A 1 118 ? 7.127 14.937 15.325 1.00 93.62 118 GLU A O 1
ATOM 963 N N . ILE A 1 119 ? 7.098 14.821 13.072 1.00 94.06 119 ILE A N 1
ATOM 964 C CA . ILE A 1 119 ? 6.327 13.577 13.002 1.00 94.06 119 ILE A CA 1
ATOM 965 C C . ILE A 1 119 ? 7.174 12.396 13.480 1.00 94.06 119 ILE A C 1
ATOM 967 O O . ILE A 1 119 ? 6.667 11.577 14.243 1.00 94.06 119 ILE A O 1
ATOM 971 N N . ALA A 1 120 ? 8.432 12.288 13.042 1.00 95.38 120 ALA A N 1
ATOM 972 C CA . ALA A 1 120 ? 9.325 11.191 13.407 1.00 95.38 120 ALA A CA 1
ATOM 973 C C . ALA A 1 120 ? 9.552 11.128 14.924 1.00 95.38 120 ALA A C 1
ATOM 975 O O . ALA A 1 120 ? 9.386 10.058 15.519 1.00 95.38 120 ALA A O 1
ATOM 976 N N . ASP A 1 121 ? 9.817 12.281 15.542 1.00 95.19 121 ASP A N 1
ATOM 977 C CA . ASP A 1 121 ? 10.010 12.411 16.986 1.00 95.19 121 ASP A CA 1
ATOM 978 C C . ASP A 1 121 ? 8.748 12.008 17.758 1.00 95.19 121 ASP A C 1
ATOM 980 O O . ASP A 1 121 ? 8.809 11.224 18.704 1.00 95.19 121 ASP A O 1
ATOM 984 N N . SER A 1 122 ? 7.577 12.477 17.315 1.00 93.62 122 SER A N 1
ATOM 985 C CA . SER A 1 122 ? 6.302 12.160 17.975 1.00 93.62 122 SER A CA 1
ATOM 986 C C . SER A 1 122 ? 5.864 10.703 17.761 1.00 93.62 122 SER A C 1
ATOM 988 O O . SER A 1 122 ? 5.229 10.100 18.628 1.00 93.62 122 SER A O 1
ATOM 990 N N . ALA A 1 123 ? 6.173 10.124 16.599 1.00 91.69 123 ALA A N 1
ATOM 991 C CA . ALA A 1 123 ? 5.809 8.756 16.231 1.00 91.69 123 ALA A CA 1
ATOM 992 C C . ALA A 1 123 ? 6.783 7.689 16.761 1.00 91.69 123 ALA A C 1
ATOM 994 O O . ALA A 1 123 ? 6.466 6.491 16.666 1.00 91.69 123 ALA A O 1
ATOM 995 N N . GLU A 1 124 ? 7.924 8.113 17.317 1.00 93.56 124 GLU A N 1
ATOM 996 C CA . GLU A 1 124 ? 9.050 7.262 17.718 1.00 93.56 124 GLU A CA 1
ATOM 997 C C . GLU A 1 124 ? 9.534 6.392 16.542 1.00 93.56 124 GLU A C 1
ATOM 999 O O . GLU A 1 124 ? 9.669 5.167 16.639 1.00 93.56 124 GLU A O 1
ATOM 1004 N N . LEU A 1 125 ? 9.721 7.022 15.381 1.00 92.50 125 LEU A N 1
ATOM 1005 C CA . LEU A 1 125 ? 10.190 6.388 14.149 1.00 92.50 125 LEU A CA 1
ATOM 1006 C C . LEU A 1 125 ? 11.481 7.058 13.680 1.00 92.50 125 LEU A C 1
ATOM 1008 O O . LEU A 1 125 ? 11.706 8.238 13.923 1.00 92.50 125 LEU A O 1
ATOM 1012 N N . SER A 1 126 ? 12.333 6.317 12.968 1.00 95.38 126 SER A N 1
ATOM 1013 C CA . SER A 1 126 ? 13.461 6.948 12.280 1.00 95.38 126 SER A CA 1
ATOM 1014 C C . SER A 1 126 ? 12.956 7.843 11.148 1.00 95.38 126 SER A C 1
ATOM 1016 O O . SER A 1 126 ? 11.952 7.526 10.506 1.00 95.38 126 SER A O 1
ATOM 1018 N N . LEU A 1 127 ? 13.693 8.916 10.853 1.00 94.50 127 LEU A N 1
ATOM 1019 C CA . LEU A 1 127 ? 13.360 9.855 9.778 1.00 94.50 127 LEU A CA 1
ATOM 1020 C C . LEU A 1 127 ? 13.104 9.138 8.439 1.00 94.50 127 LEU A C 1
ATOM 1022 O O . LEU A 1 127 ? 12.120 9.407 7.756 1.00 94.50 127 LEU A O 1
ATOM 1026 N N . GLU A 1 128 ? 13.941 8.156 8.099 1.00 93.88 128 GLU A N 1
ATOM 1027 C CA . GLU A 1 128 ? 13.800 7.347 6.882 1.00 93.88 128 GLU A CA 1
ATOM 1028 C C . GLU A 1 128 ? 12.478 6.561 6.845 1.00 93.88 128 GLU A C 1
ATOM 1030 O O . GLU A 1 128 ? 11.800 6.497 5.817 1.00 93.88 128 GLU A O 1
ATOM 1035 N N . ARG A 1 129 ? 12.067 5.965 7.973 1.00 92.69 129 ARG A N 1
ATOM 1036 C CA . ARG A 1 129 ? 10.784 5.249 8.060 1.00 92.69 129 ARG A CA 1
ATOM 1037 C C . ARG A 1 129 ? 9.612 6.208 7.948 1.00 92.69 129 ARG A C 1
ATOM 1039 O O . ARG A 1 129 ? 8.640 5.869 7.280 1.00 92.69 129 ARG A O 1
ATOM 1046 N N . THR A 1 130 ? 9.721 7.390 8.546 1.00 94.25 130 THR A N 1
ATOM 1047 C CA . THR A 1 130 ? 8.710 8.443 8.442 1.00 94.25 130 THR A CA 1
ATOM 1048 C C . THR A 1 130 ? 8.557 8.926 7.003 1.00 94.25 130 THR A C 1
ATOM 1050 O O . THR A 1 130 ? 7.434 8.988 6.518 1.00 94.25 130 THR A O 1
ATOM 1053 N N . HIS A 1 131 ? 9.652 9.173 6.277 1.00 93.75 131 HIS A N 1
ATOM 1054 C CA . HIS A 1 131 ? 9.597 9.544 4.857 1.00 93.75 131 HIS A CA 1
ATOM 1055 C C . HIS A 1 131 ? 8.926 8.474 3.997 1.00 93.75 131 HIS A C 1
ATOM 1057 O O . HIS A 1 131 ? 8.022 8.785 3.222 1.00 93.75 131 HIS A O 1
ATOM 1063 N N . ASN A 1 132 ? 9.320 7.210 4.167 1.00 91.25 132 ASN A N 1
ATOM 1064 C CA . ASN A 1 132 ? 8.701 6.098 3.449 1.00 91.25 132 ASN A CA 1
ATOM 1065 C C . ASN A 1 132 ? 7.202 5.985 3.766 1.00 91.25 132 ASN A C 1
ATOM 1067 O O . ASN A 1 132 ? 6.385 5.824 2.863 1.00 91.25 132 ASN A O 1
ATOM 1071 N N . ALA A 1 133 ? 6.827 6.110 5.039 1.00 90.25 133 ALA A N 1
ATOM 1072 C CA . ALA A 1 133 ? 5.432 6.066 5.458 1.00 90.25 133 ALA A CA 1
ATOM 1073 C C . ALA A 1 133 ? 4.624 7.259 4.923 1.00 90.25 133 ALA A C 1
ATOM 1075 O O . ALA A 1 133 ? 3.504 7.052 4.475 1.00 90.25 133 ALA A O 1
ATOM 1076 N N . LEU A 1 134 ? 5.185 8.474 4.899 1.00 90.94 134 LEU A N 1
ATOM 1077 C CA . LEU A 1 134 ? 4.553 9.661 4.308 1.00 90.94 134 LEU A CA 1
ATOM 1078 C C . LEU A 1 134 ? 4.325 9.495 2.804 1.00 90.94 134 LEU A C 1
ATOM 1080 O O . LEU A 1 134 ? 3.248 9.821 2.313 1.00 90.94 134 LEU A O 1
ATOM 1084 N N . TYR A 1 135 ? 5.306 8.946 2.086 1.00 89.38 135 TYR A N 1
ATOM 1085 C CA . TYR A 1 135 ? 5.167 8.640 0.663 1.00 89.38 135 TYR A CA 1
ATOM 1086 C C . TYR A 1 135 ? 4.032 7.636 0.420 1.00 89.38 135 TYR A C 1
ATOM 1088 O O . TYR A 1 135 ? 3.165 7.858 -0.418 1.00 89.38 135 TYR A O 1
ATOM 1096 N N . MET A 1 136 ? 3.972 6.572 1.223 1.00 85.38 136 MET A N 1
ATOM 1097 C CA . MET A 1 136 ? 2.898 5.576 1.159 1.00 85.38 136 MET A CA 1
ATOM 1098 C C . MET A 1 136 ? 1.537 6.099 1.650 1.00 85.38 136 MET A C 1
ATOM 1100 O O . MET A 1 136 ? 0.500 5.516 1.324 1.00 85.38 136 MET A O 1
ATOM 1104 N N . ALA A 1 137 ? 1.516 7.151 2.471 1.00 83.81 137 ALA A N 1
ATOM 1105 C CA . ALA A 1 137 ? 0.297 7.747 3.011 1.00 83.81 137 ALA A CA 1
ATOM 1106 C C . ALA A 1 137 ? -0.461 8.582 1.982 1.00 83.81 137 ALA A C 1
ATOM 1108 O O . ALA A 1 137 ? -1.658 8.797 2.173 1.00 83.81 137 ALA A O 1
ATOM 1109 N N . GLN A 1 138 ? 0.197 9.000 0.897 1.00 84.25 138 GLN A N 1
ATOM 1110 C CA . GLN A 1 138 ? -0.432 9.800 -0.147 1.00 84.25 138 GLN A CA 1
ATOM 1111 C C . GLN A 1 138 ? -1.720 9.127 -0.663 1.00 84.25 138 GLN A C 1
ATOM 1113 O O . GLN A 1 138 ? -1.776 7.894 -0.776 1.00 84.25 138 GLN A O 1
ATOM 1118 N N . PRO A 1 139 ? -2.787 9.913 -0.891 1.00 78.06 139 PRO A N 1
ATOM 1119 C CA . PRO A 1 139 ? -4.027 9.392 -1.439 1.00 78.06 139 PRO A CA 1
ATOM 1120 C C . PRO A 1 139 ? -3.839 9.030 -2.913 1.00 78.06 139 PRO A C 1
ATOM 1122 O O . PRO A 1 139 ? -3.154 9.736 -3.653 1.00 78.06 139 PRO A O 1
ATOM 1125 N N . ASP A 1 140 ? -4.491 7.952 -3.339 1.00 82.00 140 ASP A N 1
ATOM 1126 C CA . ASP A 1 140 ? -4.571 7.599 -4.752 1.00 82.00 140 ASP A CA 1
ATOM 1127 C C . ASP A 1 140 ? -5.400 8.672 -5.488 1.00 82.00 140 ASP A C 1
ATOM 1129 O O . ASP A 1 140 ? -6.498 9.031 -5.051 1.00 82.00 140 ASP A O 1
ATOM 1133 N N . VAL A 1 141 ? -4.878 9.201 -6.599 1.00 83.44 141 VAL A N 1
ATOM 1134 C CA . VAL A 1 141 ? -5.558 10.218 -7.420 1.00 83.44 141 VAL A CA 1
ATOM 1135 C C . VAL A 1 141 ? -6.191 9.545 -8.632 1.00 83.44 141 VAL A C 1
ATOM 1137 O O . VAL A 1 141 ? -5.541 8.763 -9.326 1.00 83.44 141 VAL A O 1
ATOM 1140 N N . SER A 1 142 ? -7.462 9.852 -8.905 1.00 85.88 142 SER A N 1
ATOM 1141 C CA . SER A 1 142 ? -8.123 9.365 -10.118 1.00 85.88 142 SER A CA 1
ATOM 1142 C C . SER A 1 142 ? -7.526 10.027 -11.359 1.00 85.88 142 SER A C 1
ATOM 1144 O O . SER A 1 142 ? -7.408 11.250 -11.426 1.00 85.88 142 SER A O 1
ATOM 1146 N N . MET A 1 143 ? -7.203 9.203 -12.353 1.00 86.88 143 MET A N 1
ATOM 1147 C CA . MET A 1 143 ? -6.724 9.634 -13.667 1.00 86.88 143 MET A CA 1
ATOM 1148 C C . MET A 1 143 ? -7.791 10.384 -14.480 1.00 86.88 143 MET A C 1
ATOM 1150 O O . MET A 1 143 ? -7.440 11.152 -15.373 1.00 86.88 143 MET A O 1
ATOM 1154 N N . ASP A 1 144 ? -9.070 10.198 -14.140 1.00 86.69 144 ASP A N 1
ATOM 1155 C CA . ASP A 1 144 ? -10.207 10.877 -14.772 1.00 86.69 144 ASP A CA 1
ATOM 1156 C C . ASP A 1 144 ? -10.533 12.230 -14.122 1.00 86.69 144 ASP A C 1
ATOM 1158 O O . ASP A 1 144 ? -11.367 12.978 -14.632 1.00 86.69 144 ASP A O 1
ATOM 1162 N N . THR A 1 145 ? -9.909 12.555 -12.982 1.00 87.56 145 THR A N 1
ATOM 1163 C CA . THR A 1 145 ? -10.082 13.869 -12.349 1.00 87.56 145 THR A CA 1
ATOM 1164 C C . THR A 1 145 ? -9.583 14.947 -13.313 1.00 87.56 145 THR A C 1
ATOM 1166 O O . THR A 1 145 ? -8.477 14.796 -13.838 1.00 87.56 145 THR A O 1
ATOM 1169 N N . PRO A 1 146 ? -10.349 16.025 -13.558 1.00 85.25 146 PRO A N 1
ATOM 1170 C CA . PRO A 1 146 ? -9.888 17.107 -14.413 1.00 85.25 146 PRO A CA 1
ATOM 1171 C C . PRO A 1 146 ? -8.631 17.764 -13.834 1.00 85.25 146 PRO A C 1
ATOM 1173 O O . PRO A 1 146 ? -8.508 17.914 -12.616 1.00 85.25 146 PRO A O 1
ATOM 1176 N N . THR A 1 147 ? -7.701 18.159 -14.704 1.00 84.75 147 THR A N 1
ATOM 1177 C CA . THR A 1 147 ? -6.418 18.756 -14.288 1.00 84.75 147 THR A CA 1
ATOM 1178 C C . THR A 1 147 ? -6.619 20.087 -13.558 1.00 84.75 147 THR A C 1
ATOM 1180 O O . THR A 1 147 ? -5.976 20.344 -12.538 1.00 84.75 147 THR A O 1
ATOM 1183 N N . PHE A 1 148 ? -7.5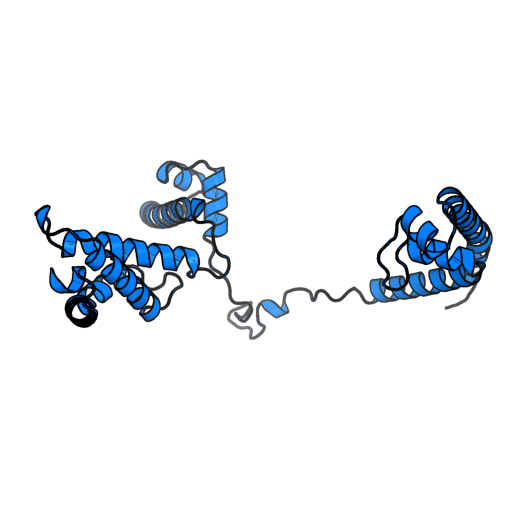57 20.907 -14.039 1.00 85.50 148 PHE A N 1
ATOM 1184 C CA . PHE A 1 148 ? -7.971 22.161 -13.413 1.00 85.50 148 PHE A CA 1
ATOM 1185 C C . PHE A 1 148 ? -9.495 22.189 -13.215 1.00 85.50 148 PHE A C 1
ATOM 1187 O O . PHE A 1 148 ? -10.214 21.580 -14.006 1.00 85.50 148 PHE A O 1
ATOM 1194 N N . PRO A 1 149 ? -10.020 22.908 -12.201 1.00 79.88 149 PRO A N 1
ATOM 1195 C CA . PRO A 1 149 ? -11.455 22.913 -11.887 1.00 79.88 149 PRO A CA 1
ATOM 1196 C C . PRO A 1 149 ? -12.369 23.370 -13.035 1.00 79.88 149 PRO A C 1
ATOM 1198 O O . PRO A 1 149 ? -13.508 22.917 -13.121 1.00 79.88 149 PRO A O 1
ATOM 1201 N N . ASP A 1 150 ? -11.868 24.254 -13.901 1.00 85.81 150 ASP A N 1
ATOM 1202 C CA . ASP A 1 150 ? -12.618 24.830 -15.025 1.00 85.81 150 ASP A CA 1
ATOM 1203 C C . ASP A 1 150 ? -12.448 24.041 -16.334 1.00 85.81 150 ASP A C 1
ATOM 1205 O O . ASP A 1 150 ? -13.099 24.335 -17.340 1.00 85.81 150 ASP A O 1
ATOM 1209 N N . GLU A 1 151 ? -11.590 23.021 -16.336 1.00 82.62 151 GLU A N 1
ATOM 1210 C CA . GLU A 1 151 ? -11.294 22.216 -17.512 1.00 82.62 151 GLU A CA 1
ATOM 1211 C C . GLU A 1 151 ? -12.011 20.868 -17.468 1.00 82.62 151 GLU A C 1
ATOM 1213 O O . GLU A 1 151 ? -12.337 20.318 -16.418 1.00 82.62 151 GLU A O 1
ATOM 1218 N N . ARG A 1 152 ? -12.269 20.316 -18.656 1.00 80.69 152 ARG A N 1
ATOM 1219 C CA . ARG A 1 152 ? -12.827 18.965 -18.810 1.00 80.69 152 ARG A CA 1
ATOM 1220 C C . ARG A 1 152 ? -11.763 17.922 -19.120 1.00 80.69 152 ARG A C 1
ATOM 1222 O O . ARG A 1 152 ? -12.097 16.743 -19.188 1.00 80.69 152 ARG A O 1
ATOM 1229 N N . GLU A 1 153 ? -10.527 18.348 -19.365 1.00 85.94 153 GLU A N 1
ATOM 1230 C CA . GLU A 1 153 ? -9.456 17.430 -19.726 1.00 85.94 153 GLU A CA 1
ATOM 1231 C C . GLU A 1 153 ? -9.035 16.611 -18.502 1.00 85.94 153 GLU A C 1
ATOM 1233 O O . GLU A 1 153 ? -8.628 17.188 -17.485 1.00 85.94 153 GLU A O 1
ATOM 1238 N N . PRO A 1 154 ? -9.152 15.273 -18.572 1.00 87.62 154 PRO A N 1
ATOM 1239 C CA . PRO A 1 154 ? -8.762 14.406 -17.476 1.00 87.62 154 PRO A CA 1
ATOM 1240 C C . PRO A 1 154 ? -7.243 14.436 -17.302 1.00 87.62 154 PRO A C 1
ATOM 1242 O O . PRO A 1 154 ? -6.496 14.573 -18.273 1.00 87.62 154 PRO A O 1
ATOM 1245 N N . LEU A 1 155 ? -6.781 14.226 -16.072 1.00 86.25 155 LEU A N 1
ATOM 1246 C CA . LEU A 1 155 ? -5.361 14.189 -15.727 1.00 86.25 155 LEU A CA 1
ATOM 1247 C C . LEU A 1 155 ? -4.569 13.227 -16.627 1.00 86.25 155 LEU A C 1
ATOM 1249 O O . LEU A 1 155 ? -3.436 13.524 -16.999 1.00 86.25 155 LEU A O 1
ATOM 1253 N N . ILE A 1 156 ? -5.173 12.109 -17.044 1.00 86.81 156 ILE A N 1
ATOM 1254 C CA . ILE A 1 156 ? -4.539 11.142 -17.948 1.00 86.81 156 ILE A CA 1
ATOM 1255 C C . ILE A 1 156 ? -4.084 11.745 -19.284 1.00 86.81 156 ILE A C 1
ATOM 1257 O O . ILE A 1 156 ? -3.065 11.318 -19.819 1.00 86.81 156 ILE A O 1
ATOM 1261 N N . ALA A 1 157 ? -4.804 12.743 -19.808 1.00 84.00 157 ALA A N 1
ATOM 1262 C CA . ALA A 1 157 ? -4.510 13.361 -21.100 1.00 84.00 157 ALA A CA 1
ATOM 1263 C C . ALA A 1 157 ? -3.213 14.186 -21.077 1.00 84.00 157 ALA A C 1
ATOM 1265 O O . ALA A 1 157 ? -2.583 14.376 -22.114 1.00 84.00 157 ALA A O 1
ATOM 1266 N N . THR A 1 158 ? -2.791 14.638 -19.893 1.00 82.81 158 THR A N 1
ATOM 1267 C CA . THR A 1 158 ? -1.545 15.398 -19.715 1.00 82.81 158 THR A CA 1
ATOM 1268 C C . THR A 1 158 ? -0.29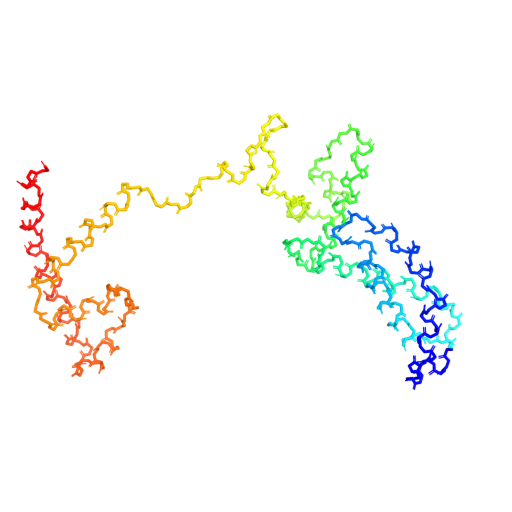4 14.526 -19.742 1.00 82.81 158 THR A C 1
ATOM 1270 O O . THR A 1 158 ? 0.808 15.026 -19.977 1.00 82.81 158 THR A O 1
ATOM 1273 N N . PHE A 1 159 ? -0.431 13.217 -19.514 1.00 80.75 159 PHE A N 1
ATOM 1274 C CA . PHE A 1 159 ? 0.710 12.317 -19.576 1.00 80.75 159 PHE A CA 1
ATOM 1275 C C . PHE A 1 159 ? 1.088 12.067 -21.032 1.00 80.75 159 PHE A C 1
ATOM 1277 O O . PHE A 1 159 ? 0.252 11.704 -21.858 1.00 80.75 159 PHE A O 1
ATOM 1284 N N . ALA A 1 160 ? 2.378 12.210 -21.340 1.00 75.88 160 ALA A N 1
ATOM 1285 C CA . ALA A 1 160 ? 2.889 11.863 -22.656 1.00 75.88 160 ALA A CA 1
ATOM 1286 C C . ALA A 1 160 ? 2.563 10.395 -22.972 1.00 75.88 160 ALA A C 1
ATOM 1288 O O . ALA A 1 160 ? 2.881 9.486 -22.194 1.00 75.88 160 ALA A O 1
ATOM 1289 N N . ALA A 1 161 ? 1.936 10.160 -24.125 1.00 70.88 161 ALA A N 1
ATOM 1290 C CA . ALA A 1 161 ? 1.736 8.812 -24.623 1.00 70.88 161 ALA A CA 1
ATOM 1291 C C . ALA A 1 161 ? 3.10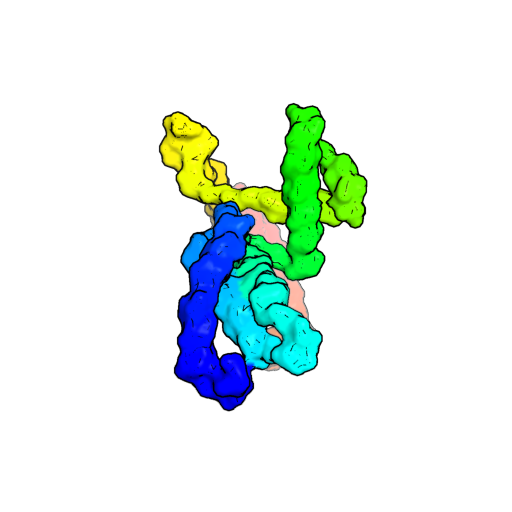3 8.127 -24.767 1.00 70.88 161 ALA A C 1
ATOM 1293 O O . ALA A 1 161 ? 4.051 8.709 -25.289 1.00 70.88 161 ALA A O 1
ATOM 1294 N N . ARG A 1 162 ? 3.206 6.860 -24.350 1.00 65.75 162 ARG A N 1
ATOM 1295 C CA . ARG A 1 162 ? 4.399 6.017 -24.576 1.00 65.75 162 ARG A CA 1
ATOM 1296 C C . ARG A 1 162 ? 4.562 5.599 -26.045 1.00 65.75 162 ARG A C 1
ATOM 1298 O O . ARG A 1 162 ? 5.112 4.538 -26.334 1.00 65.75 162 ARG A O 1
ATOM 1305 N N . THR A 1 163 ? 4.034 6.380 -26.978 1.00 69.94 163 THR A N 1
ATOM 1306 C CA . THR A 1 163 ? 4.298 6.185 -28.397 1.00 69.94 163 THR A CA 1
ATOM 1307 C C . THR A 1 163 ? 5.755 6.550 -28.661 1.00 69.94 163 THR A C 1
ATOM 1309 O O . THR A 1 163 ? 6.173 7.630 -28.239 1.00 69.94 163 THR A O 1
ATOM 1312 N N . PRO A 1 164 ? 6.538 5.672 -29.317 1.00 68.62 164 PRO A N 1
ATOM 1313 C CA . PRO A 1 164 ? 7.862 6.046 -29.796 1.00 68.62 164 PRO A CA 1
ATOM 1314 C C . PRO A 1 164 ? 7.745 7.307 -30.651 1.00 68.62 164 PRO A C 1
ATOM 1316 O O . PRO A 1 164 ? 6.754 7.462 -31.372 1.00 68.62 164 PRO A O 1
ATOM 1319 N N . ASP A 1 165 ? 8.740 8.184 -30.576 1.00 79.75 165 ASP A N 1
ATOM 1320 C CA . ASP A 1 165 ? 8.826 9.322 -31.485 1.00 79.75 165 ASP A CA 1
ATOM 1321 C C . ASP A 1 165 ? 8.759 8.798 -32.939 1.00 79.75 165 ASP A C 1
ATOM 1323 O O . ASP A 1 165 ? 9.421 7.799 -33.257 1.00 79.75 165 ASP A O 1
ATOM 1327 N N . PRO A 1 166 ? 7.955 9.400 -33.836 1.00 78.81 166 PRO A N 1
ATOM 1328 C CA . PRO A 1 166 ? 8.005 9.088 -35.259 1.00 78.81 166 PRO A CA 1
ATOM 1329 C C . PRO A 1 166 ? 9.435 9.050 -35.823 1.00 78.81 166 PRO A C 1
ATOM 1331 O O . PRO A 1 166 ? 9.729 8.169 -36.633 1.00 78.81 166 PRO A O 1
ATOM 1334 N N . ALA A 1 167 ? 10.333 9.923 -35.352 1.00 80.56 167 ALA A N 1
ATOM 1335 C CA . ALA A 1 167 ? 11.748 9.899 -35.717 1.00 80.56 167 ALA A CA 1
ATOM 1336 C C . ALA A 1 167 ? 12.436 8.592 -35.280 1.00 80.56 167 ALA A C 1
ATOM 1338 O O . ALA A 1 167 ? 12.998 7.892 -36.123 1.00 80.56 167 ALA A O 1
ATOM 1339 N N . ASP A 1 168 ? 12.287 8.189 -34.013 1.00 81.81 168 ASP A N 1
ATOM 1340 C CA . ASP A 1 168 ? 12.816 6.917 -33.495 1.00 81.81 168 ASP A CA 1
ATOM 1341 C C . ASP A 1 168 ? 12.269 5.714 -34.275 1.00 81.81 168 ASP A C 1
ATOM 1343 O O . ASP A 1 168 ? 12.968 4.724 -34.506 1.00 81.81 168 ASP A O 1
ATOM 1347 N N . SER A 1 169 ? 10.994 5.766 -34.670 1.00 81.75 169 SER A N 1
ATOM 1348 C CA . SER A 1 169 ? 10.363 4.692 -35.439 1.00 81.75 169 SER A CA 1
ATOM 1349 C C . SER A 1 169 ? 10.958 4.566 -36.846 1.00 81.75 169 SER A C 1
ATOM 1351 O O . SER A 1 169 ? 11.219 3.449 -37.299 1.00 81.75 169 SER A O 1
ATOM 1353 N N . TYR A 1 170 ? 11.243 5.697 -37.500 1.00 85.88 170 TYR A N 1
ATOM 1354 C CA . TYR A 1 170 ? 11.896 5.739 -38.805 1.00 85.88 170 TYR A CA 1
ATOM 1355 C C . TYR A 1 170 ? 13.347 5.264 -38.716 1.00 85.88 170 TYR A C 1
ATOM 1357 O O . TYR A 1 170 ? 13.762 4.425 -39.512 1.00 85.88 170 TYR A O 1
ATOM 1365 N N . GLU A 1 171 ? 14.103 5.720 -37.714 1.00 82.62 171 GLU A N 1
ATOM 1366 C CA . GLU A 1 171 ? 15.481 5.277 -37.485 1.00 82.62 171 GLU A CA 1
ATOM 1367 C C . GLU A 1 171 ? 15.562 3.768 -37.238 1.00 82.62 171 GLU A C 1
ATOM 1369 O O . GLU A 1 171 ? 16.404 3.087 -37.823 1.00 82.62 171 GLU A O 1
ATOM 1374 N N . ARG A 1 172 ? 14.649 3.207 -36.433 1.00 83.94 172 ARG A N 1
ATOM 1375 C CA . ARG A 1 172 ? 14.569 1.753 -36.216 1.00 83.94 172 ARG A CA 1
ATOM 1376 C C . ARG A 1 172 ? 14.236 0.997 -37.498 1.00 83.94 172 ARG A C 1
ATOM 1378 O O . ARG A 1 172 ? 14.826 -0.054 -37.741 1.00 83.94 172 ARG A O 1
ATOM 1385 N N . ALA A 1 173 ? 13.322 1.517 -38.317 1.00 84.94 173 ALA A N 1
ATOM 1386 C CA . ALA A 1 173 ? 12.979 0.914 -39.602 1.00 84.94 173 ALA A CA 1
ATOM 1387 C C . ALA A 1 173 ? 14.161 0.964 -40.589 1.00 84.94 173 ALA A C 1
ATOM 1389 O O . ALA A 1 173 ? 14.483 -0.048 -41.212 1.00 84.94 173 ALA A O 1
ATOM 1390 N N . ALA A 1 174 ? 14.860 2.099 -40.677 1.00 86.06 174 ALA A N 1
ATOM 1391 C CA . ALA A 1 174 ? 16.052 2.272 -41.506 1.00 86.06 174 ALA A CA 1
ATOM 1392 C C . ALA A 1 174 ? 17.214 1.373 -41.046 1.00 86.06 174 ALA A C 1
ATOM 1394 O O . ALA A 1 174 ? 17.882 0.737 -41.868 1.00 86.06 174 ALA A O 1
ATOM 1395 N N . LEU A 1 175 ? 17.416 1.254 -39.729 1.00 84.12 175 LEU A N 1
ATOM 1396 C CA . LEU A 1 175 ? 18.397 0.348 -39.136 1.00 84.12 175 LEU A CA 1
ATOM 1397 C C . LEU A 1 175 ? 18.052 -1.111 -39.446 1.00 84.12 175 LEU A C 1
ATOM 1399 O O . LEU A 1 175 ? 18.924 -1.865 -39.866 1.00 84.12 175 LEU A O 1
ATOM 1403 N N . SER A 1 176 ? 16.786 -1.507 -39.285 1.00 85.44 176 SER A N 1
ATOM 1404 C CA . SER A 1 176 ? 16.317 -2.855 -39.623 1.00 85.44 176 SER A CA 1
ATOM 1405 C C . SER A 1 176 ? 16.536 -3.167 -41.105 1.00 85.44 176 SER A C 1
ATOM 1407 O O . SER A 1 176 ? 17.075 -4.225 -41.425 1.00 85.44 176 SER A O 1
ATOM 1409 N N . HIS A 1 177 ? 16.216 -2.235 -42.005 1.00 85.44 177 HIS A N 1
ATOM 1410 C CA . HIS A 1 177 ? 16.446 -2.404 -43.440 1.00 85.44 177 HIS A CA 1
ATOM 1411 C C . HIS A 1 177 ? 17.935 -2.585 -43.769 1.00 85.44 177 HIS A C 1
ATOM 1413 O O . HIS A 1 177 ? 18.307 -3.524 -44.472 1.00 85.44 177 HIS A O 1
ATOM 1419 N N . THR A 1 178 ? 18.797 -1.746 -43.190 1.00 83.44 178 THR A N 1
ATOM 1420 C CA . THR A 1 178 ? 20.257 -1.855 -43.347 1.00 83.44 178 THR A CA 1
ATOM 1421 C C . THR A 1 178 ? 20.786 -3.182 -42.799 1.00 83.44 178 THR A C 1
ATOM 1423 O O . THR A 1 178 ? 21.611 -3.836 -43.435 1.00 83.44 178 THR A O 1
ATOM 1426 N N . LEU A 1 179 ? 20.288 -3.626 -41.641 1.00 85.12 179 LEU A N 1
ATOM 1427 C CA . LEU A 1 179 ? 20.647 -4.920 -41.063 1.00 85.12 179 LEU A CA 1
ATOM 1428 C C . LEU A 1 179 ? 20.246 -6.081 -41.980 1.00 85.12 179 LEU A C 1
ATOM 1430 O O . LEU A 1 179 ? 21.052 -6.988 -42.179 1.00 85.12 179 LEU A O 1
ATOM 1434 N N . HIS A 1 180 ? 19.048 -6.048 -42.571 1.00 85.81 180 HIS A N 1
ATOM 1435 C CA . HIS A 1 180 ? 18.618 -7.064 -43.534 1.00 85.81 180 HIS A CA 1
ATOM 1436 C C . HIS A 1 180 ? 19.512 -7.088 -44.780 1.00 85.81 180 HIS A C 1
ATOM 1438 O O . HIS A 1 180 ? 19.976 -8.163 -45.157 1.00 85.81 180 HIS A O 1
ATOM 1444 N N . ALA A 1 181 ? 19.849 -5.924 -45.343 1.00 84.94 181 ALA A N 1
ATOM 1445 C CA . ALA A 1 181 ? 20.772 -5.827 -46.474 1.00 84.94 181 ALA A CA 1
ATOM 1446 C C . ALA A 1 181 ? 22.160 -6.418 -46.145 1.00 84.94 181 ALA A C 1
ATOM 1448 O O . ALA A 1 181 ? 22.708 -7.200 -46.922 1.00 84.94 181 ALA A O 1
ATOM 1449 N N . CYS A 1 182 ? 22.703 -6.129 -44.958 1.00 84.44 182 CYS A N 1
ATOM 1450 C CA . CYS A 1 182 ? 23.963 -6.714 -44.487 1.00 84.44 182 CYS A CA 1
ATOM 1451 C C . CYS A 1 182 ? 23.886 -8.239 -44.310 1.00 84.44 182 CYS A C 1
ATOM 1453 O O . CYS A 1 182 ? 24.847 -8.950 -44.605 1.00 84.44 182 CYS A O 1
ATOM 1455 N N . LEU A 1 183 ? 22.757 -8.760 -43.823 1.00 86.06 183 LEU A N 1
ATOM 1456 C CA . LEU A 1 183 ? 22.546 -10.199 -43.662 1.00 86.06 183 LEU A CA 1
ATOM 1457 C C . LEU A 1 183 ? 22.395 -10.921 -45.006 1.00 86.06 183 LEU A C 1
ATOM 1459 O O . LEU A 1 183 ? 22.792 -12.086 -45.107 1.00 86.06 183 LEU A O 1
ATOM 1463 N N . ASP A 1 184 ? 21.853 -10.266 -46.031 1.00 86.31 184 ASP A N 1
ATOM 1464 C CA . ASP A 1 184 ? 21.683 -10.849 -47.365 1.00 86.31 184 ASP A CA 1
ATOM 1465 C C . ASP A 1 184 ? 23.013 -11.097 -48.091 1.00 86.31 184 ASP A C 1
ATOM 1467 O O . ASP A 1 184 ? 23.112 -12.055 -48.860 1.00 86.31 184 ASP A O 1
ATOM 1471 N N . LEU A 1 185 ? 24.058 -10.334 -47.760 1.00 84.25 185 LEU A N 1
ATOM 1472 C CA . LEU A 1 185 ? 25.431 -10.544 -48.243 1.00 84.25 185 LEU A CA 1
ATOM 1473 C C . LEU A 1 185 ? 26.094 -11.811 -47.678 1.00 84.25 185 LEU A C 1
ATOM 1475 O O . LEU A 1 185 ? 27.076 -12.302 -48.234 1.00 84.25 185 LEU A O 1
ATOM 1479 N N . LEU A 1 186 ? 25.588 -12.333 -46.559 1.00 87.44 186 LEU A N 1
ATOM 1480 C CA . LEU A 1 186 ? 26.145 -13.509 -45.898 1.00 87.44 186 LEU A CA 1
ATOM 1481 C C . LEU A 1 186 ? 25.666 -14.807 -46.537 1.00 87.44 186 LEU A C 1
ATOM 1483 O O . LEU A 1 186 ? 24.516 -14.926 -46.969 1.00 87.44 186 LEU A O 1
ATOM 1487 N N . ASP A 1 187 ? 26.516 -15.832 -46.479 1.00 88.94 187 ASP A N 1
ATOM 1488 C CA . ASP A 1 187 ? 26.125 -17.173 -46.891 1.00 88.94 187 ASP A CA 1
ATOM 1489 C C . ASP A 1 187 ? 25.010 -17.708 -45.981 1.00 88.94 187 ASP A C 1
ATOM 1491 O O . ASP A 1 187 ? 24.946 -17.409 -44.786 1.00 88.94 187 ASP A O 1
ATOM 1495 N N . ARG A 1 188 ? 24.146 -18.586 -46.508 1.00 87.75 188 ARG A N 1
ATOM 1496 C CA . ARG A 1 188 ? 22.981 -19.124 -45.773 1.00 87.75 188 ARG A CA 1
ATOM 1497 C C . ARG A 1 188 ? 23.328 -19.643 -44.369 1.00 87.75 188 ARG A C 1
ATOM 1499 O O . ARG A 1 188 ? 22.545 -19.470 -43.440 1.00 87.75 188 ARG A O 1
ATOM 1506 N N . ARG A 1 189 ? 24.486 -20.293 -44.208 1.00 87.12 189 ARG A N 1
ATOM 1507 C CA . ARG A 1 189 ? 24.948 -20.833 -42.915 1.00 87.12 189 ARG A CA 1
ATOM 1508 C C . ARG A 1 189 ? 25.439 -19.742 -41.961 1.00 87.12 189 ARG A C 1
ATOM 1510 O O . ARG A 1 189 ? 25.161 -19.822 -40.772 1.00 87.12 189 ARG A O 1
ATOM 1517 N N . GLU A 1 190 ? 26.131 -18.735 -42.477 1.00 89.19 190 GLU A N 1
ATOM 1518 C CA . GLU A 1 190 ? 26.617 -17.580 -41.714 1.00 89.19 190 GLU A CA 1
ATOM 1519 C C . GLU A 1 190 ? 25.448 -16.729 -41.214 1.00 89.19 190 GLU A C 1
ATOM 1521 O O . GLU A 1 190 ? 25.367 -16.421 -40.026 1.00 89.19 190 GLU A O 1
ATOM 1526 N N . ARG A 1 191 ? 24.480 -16.452 -42.096 1.00 89.94 191 ARG A N 1
ATOM 1527 C CA . ARG A 1 191 ? 23.249 -15.725 -41.772 1.00 89.94 191 ARG A CA 1
ATOM 1528 C C . ARG A 1 191 ? 22.467 -16.383 -40.639 1.00 89.94 191 ARG A C 1
ATOM 1530 O O . ARG A 1 191 ? 22.035 -15.696 -39.720 1.00 89.94 191 ARG A O 1
ATOM 1537 N N . LEU A 1 192 ? 22.306 -17.709 -40.683 1.00 88.44 192 LEU A N 1
ATOM 1538 C CA . LEU A 1 192 ? 21.616 -18.465 -39.632 1.00 88.44 192 LEU A CA 1
ATOM 1539 C C . LEU A 1 192 ? 22.339 -18.365 -38.282 1.00 88.44 192 LEU A C 1
ATOM 1541 O O . LEU A 1 192 ? 21.688 -18.146 -37.265 1.00 88.44 192 LEU A O 1
ATOM 1545 N N . VAL A 1 193 ? 23.672 -18.475 -38.273 1.00 90.56 193 VAL A N 1
ATOM 1546 C CA . VAL A 1 193 ? 24.475 -18.353 -37.045 1.00 90.56 193 VAL A CA 1
ATOM 1547 C C . VAL A 1 193 ? 24.373 -16.947 -36.449 1.00 90.56 193 VAL A C 1
ATOM 1549 O O . VAL A 1 193 ? 24.172 -16.816 -35.246 1.00 90.56 193 VAL A O 1
ATOM 1552 N N . VAL A 1 194 ? 24.480 -15.897 -37.270 1.00 89.62 194 VAL A N 1
ATOM 1553 C CA . VAL A 1 194 ? 24.402 -14.498 -36.811 1.00 89.62 194 VAL A CA 1
ATOM 1554 C C . VAL A 1 194 ? 23.001 -14.162 -36.295 1.00 89.62 194 VAL A C 1
ATOM 1556 O O . VAL A 1 194 ? 22.879 -13.600 -35.209 1.00 89.62 194 VAL A O 1
ATOM 1559 N N . ARG A 1 195 ? 21.944 -14.562 -37.014 1.00 89.50 195 ARG A N 1
ATOM 1560 C CA . ARG A 1 195 ? 20.553 -14.352 -36.581 1.00 89.50 195 ARG A CA 1
ATOM 1561 C C . ARG A 1 195 ? 20.260 -15.009 -35.237 1.00 89.50 195 ARG A C 1
ATOM 1563 O O . ARG A 1 195 ? 19.748 -14.341 -34.347 1.00 89.50 195 ARG A O 1
ATOM 1570 N N . ALA A 1 196 ? 20.632 -16.280 -35.083 1.00 89.75 196 ALA A N 1
ATOM 1571 C CA . ALA A 1 196 ? 20.396 -17.032 -33.856 1.00 89.75 196 ALA A CA 1
ATOM 1572 C C . ALA A 1 196 ? 21.229 -16.507 -32.675 1.00 89.75 196 ALA A C 1
ATOM 1574 O O . ALA A 1 196 ? 20.748 -16.468 -31.548 1.00 89.75 196 ALA A O 1
ATOM 1575 N N . TYR A 1 197 ? 22.470 -16.072 -32.917 1.00 90.50 197 TYR A N 1
ATOM 1576 C CA . TYR A 1 197 ? 23.347 -15.562 -31.859 1.00 90.50 197 TYR A CA 1
ATOM 1577 C C . TYR A 1 197 ? 22.889 -14.205 -31.307 1.00 90.50 197 TYR A C 1
ATOM 1579 O O . TYR A 1 197 ? 22.936 -13.991 -30.099 1.00 90.50 197 TYR A O 1
ATOM 1587 N N . PHE A 1 198 ? 22.451 -13.292 -32.181 1.00 88.50 198 PHE A N 1
ATOM 1588 C CA . PHE A 1 198 ? 22.012 -11.949 -31.783 1.00 88.50 198 PHE A CA 1
ATOM 1589 C C . PHE A 1 198 ? 20.504 -11.832 -31.532 1.00 88.50 198 PHE A C 1
ATOM 1591 O O . PHE A 1 198 ? 20.066 -10.786 -31.063 1.00 88.50 198 PHE A O 1
ATOM 1598 N N . GLY A 1 199 ? 19.720 -12.874 -31.820 1.00 88.50 199 GLY A N 1
ATOM 1599 C CA . GLY A 1 199 ? 18.268 -12.845 -31.636 1.00 88.50 199 GLY A CA 1
ATOM 1600 C C . GLY A 1 199 ? 17.557 -11.910 -32.620 1.00 88.50 199 GLY A C 1
ATOM 1601 O O . GLY A 1 199 ? 16.693 -11.124 -32.242 1.00 88.50 199 GLY A O 1
ATOM 1602 N N . LEU A 1 200 ? 17.964 -11.931 -33.891 1.00 86.06 200 LEU A N 1
ATOM 1603 C CA . LEU A 1 200 ? 17.359 -11.087 -34.929 1.00 86.06 200 LEU A CA 1
ATOM 1604 C C . LEU A 1 200 ? 16.051 -11.715 -35.447 1.00 86.06 200 LEU A C 1
ATOM 1606 O O . LEU A 1 200 ? 15.964 -12.938 -35.553 1.00 86.06 200 LEU A O 1
ATOM 1610 N N . GLU A 1 201 ? 15.079 -10.881 -35.841 1.00 77.50 201 GLU A N 1
ATOM 1611 C CA . GLU A 1 201 ? 13.733 -11.293 -36.303 1.00 77.50 201 GLU A CA 1
ATOM 1612 C C . GLU A 1 201 ? 12.915 -12.034 -35.227 1.00 77.50 201 GLU A C 1
ATOM 1614 O O . GLU A 1 201 ? 12.434 -13.144 -35.456 1.00 77.50 201 GLU A O 1
ATOM 1619 N N . ASP A 1 202 ? 12.779 -11.418 -34.047 1.00 74.50 202 ASP A N 1
ATOM 1620 C CA . ASP A 1 202 ? 11.963 -11.909 -32.922 1.00 74.50 202 ASP A CA 1
ATOM 1621 C C . ASP A 1 202 ? 12.370 -13.296 -32.389 1.00 74.50 202 ASP A C 1
ATOM 1623 O O . ASP A 1 202 ? 11.547 -14.068 -31.895 1.00 74.50 202 ASP A O 1
ATOM 1627 N N . GLN A 1 203 ? 13.662 -13.622 -32.475 1.00 79.44 203 GLN A N 1
ATOM 1628 C CA . GLN A 1 203 ? 14.235 -14.833 -31.886 1.00 79.44 203 GLN A CA 1
ATOM 1629 C C . GLN A 1 203 ? 14.951 -14.504 -30.578 1.00 79.44 203 GLN A C 1
ATOM 1631 O O . GLN A 1 203 ? 15.625 -13.483 -30.474 1.00 79.44 203 GLN A O 1
ATOM 1636 N N . ASP A 1 204 ? 14.878 -15.399 -29.594 1.00 86.25 204 ASP A N 1
ATOM 1637 C CA . ASP A 1 204 ? 15.720 -15.280 -28.404 1.00 86.25 204 ASP A CA 1
ATOM 1638 C C . ASP A 1 204 ? 17.199 -15.514 -28.769 1.00 86.25 204 ASP A C 1
ATOM 1640 O O . ASP A 1 204 ? 17.501 -16.447 -29.526 1.00 86.25 204 ASP A O 1
ATOM 1644 N N . PRO A 1 205 ? 18.141 -14.718 -28.228 1.00 91.31 205 PRO A N 1
ATOM 1645 C CA . PRO A 1 205 ? 19.564 -14.919 -28.469 1.00 91.31 205 PRO A CA 1
ATOM 1646 C C . PRO A 1 205 ? 20.021 -16.273 -27.911 1.00 91.31 205 PRO A C 1
ATOM 1648 O O . PRO A 1 205 ? 19.829 -16.589 -26.735 1.00 91.31 205 PRO A O 1
ATOM 1651 N N . GLN A 1 206 ? 20.657 -17.076 -28.760 1.00 90.94 206 GLN A N 1
ATOM 1652 C CA . GLN A 1 206 ? 21.123 -18.421 -28.433 1.00 90.94 206 GLN A CA 1
ATOM 1653 C C . GLN A 1 206 ? 22.628 -18.456 -28.153 1.00 90.94 206 GLN A C 1
ATOM 1655 O O . GLN A 1 206 ? 23.428 -17.711 -28.725 1.00 90.94 206 GLN A O 1
ATOM 1660 N N . THR A 1 207 ? 23.052 -19.391 -27.303 1.00 92.88 207 THR A N 1
ATOM 1661 C CA . THR A 1 207 ? 24.480 -19.626 -27.063 1.00 92.88 207 THR A CA 1
ATOM 1662 C C . THR A 1 207 ? 25.125 -20.366 -28.240 1.00 92.88 207 THR A C 1
ATOM 1664 O O . THR A 1 207 ? 24.479 -21.132 -28.954 1.00 92.88 207 THR A O 1
ATOM 1667 N N . LEU A 1 208 ? 26.443 -20.210 -28.419 1.00 91.06 208 LEU A N 1
ATOM 1668 C CA . LEU A 1 208 ? 27.198 -20.917 -29.471 1.00 91.06 208 LEU A CA 1
ATOM 1669 C C . LEU A 1 208 ? 27.049 -22.447 -29.397 1.00 91.06 208 LEU A C 1
ATOM 1671 O O . LEU A 1 208 ? 27.167 -23.133 -30.409 1.00 91.06 208 LEU A O 1
ATOM 1675 N N . GLU A 1 209 ? 26.818 -22.980 -28.197 1.00 90.94 209 GLU A N 1
ATOM 1676 C CA . GLU A 1 209 ? 26.611 -24.408 -27.962 1.00 90.94 209 GLU A CA 1
ATOM 1677 C C . GLU A 1 209 ? 25.224 -24.867 -28.430 1.00 90.94 209 GLU A C 1
ATOM 1679 O O . GLU A 1 209 ? 25.122 -25.869 -29.136 1.00 90.94 209 GLU A O 1
ATOM 1684 N N . GLN A 1 210 ? 24.177 -24.088 -28.138 1.00 90.31 210 GLN A N 1
ATOM 1685 C CA . GLN A 1 210 ? 22.815 -24.340 -28.624 1.00 90.31 210 GLN A CA 1
ATOM 1686 C C . GLN A 1 210 ? 22.743 -24.277 -30.155 1.00 90.31 210 GLN A C 1
ATOM 1688 O O . GLN A 1 210 ? 22.192 -25.179 -30.787 1.00 90.31 210 GLN A O 1
ATOM 1693 N N . ILE A 1 211 ? 23.372 -23.262 -30.755 1.00 90.69 211 ILE A N 1
ATOM 1694 C CA . ILE A 1 211 ? 23.453 -23.104 -32.214 1.00 90.69 211 ILE A CA 1
ATOM 1695 C C . ILE A 1 211 ? 24.227 -24.276 -32.840 1.00 90.69 211 ILE A C 1
ATOM 1697 O O . ILE A 1 211 ? 23.833 -24.810 -33.877 1.00 90.69 211 ILE A O 1
ATOM 1701 N N . GLY A 1 212 ? 25.315 -24.717 -32.198 1.00 90.56 212 GLY A N 1
ATOM 1702 C CA . GLY A 1 212 ? 26.096 -25.875 -32.637 1.00 90.56 212 GLY A CA 1
ATOM 1703 C C . GLY A 1 212 ? 25.280 -27.164 -32.639 1.00 90.56 212 GLY A C 1
ATOM 1704 O O . GLY A 1 212 ? 25.303 -27.902 -33.623 1.00 90.56 212 GLY A O 1
ATOM 1705 N N . MET A 1 213 ? 24.487 -27.395 -31.590 1.00 91.19 213 MET A N 1
ATOM 1706 C CA . MET A 1 213 ? 23.601 -28.555 -31.491 1.00 91.19 213 MET A CA 1
ATOM 1707 C C . MET A 1 213 ? 22.521 -28.557 -32.584 1.00 91.19 213 MET A C 1
ATOM 1709 O O . MET A 1 213 ? 22.268 -29.598 -33.184 1.00 91.19 213 MET A O 1
ATOM 1713 N N . GLN A 1 214 ? 21.932 -27.398 -32.895 1.00 87.69 214 GLN A N 1
ATOM 1714 C CA . GLN A 1 214 ? 20.918 -27.262 -33.949 1.00 87.69 214 GLN A CA 1
ATOM 1715 C C . GLN A 1 214 ? 21.484 -27.471 -35.360 1.00 87.69 214 GLN A C 1
ATOM 1717 O O . GLN A 1 214 ? 20.823 -28.058 -36.215 1.00 87.69 214 GLN A O 1
ATOM 1722 N N . LEU A 1 215 ? 22.707 -26.997 -35.615 1.00 86.00 215 LEU A N 1
ATOM 1723 C CA . LEU A 1 215 ? 23.347 -27.068 -36.932 1.00 86.00 215 LEU A CA 1
ATOM 1724 C C . LEU A 1 215 ? 24.217 -28.321 -37.130 1.00 86.00 215 LEU A C 1
ATOM 1726 O O . LEU A 1 215 ? 24.773 -28.504 -38.214 1.00 86.00 215 LEU A O 1
ATOM 1730 N N . GLY A 1 216 ? 24.358 -29.173 -36.108 1.00 90.25 216 GLY A N 1
ATOM 1731 C CA . GLY A 1 216 ? 25.249 -30.336 -36.136 1.00 90.25 216 GLY A CA 1
ATOM 1732 C C . GLY A 1 216 ? 26.733 -29.956 -36.223 1.00 90.25 216 GLY A C 1
ATOM 1733 O O . GLY A 1 216 ? 27.520 -30.659 -36.856 1.00 90.25 216 GLY A O 1
ATOM 1734 N N . LEU A 1 217 ? 27.116 -28.819 -35.636 1.00 91.88 217 LEU A N 1
ATOM 1735 C CA . LEU A 1 217 ? 28.465 -28.253 -35.672 1.00 91.88 217 LEU A CA 1
ATOM 1736 C C . LEU A 1 217 ? 29.075 -28.181 -34.270 1.00 91.88 217 LEU A C 1
ATOM 1738 O O . LEU A 1 217 ? 28.383 -28.028 -33.267 1.00 91.88 217 LEU A O 1
ATOM 1742 N N . THR A 1 218 ? 30.406 -28.223 -34.193 1.00 93.56 218 THR A N 1
ATOM 1743 C CA . THR A 1 218 ? 31.105 -27.959 -32.931 1.00 93.56 218 THR A CA 1
ATOM 1744 C C . THR A 1 218 ? 30.983 -26.482 -32.551 1.00 93.56 218 THR A C 1
ATOM 1746 O O . THR A 1 218 ? 30.943 -25.604 -33.417 1.00 93.56 218 THR A O 1
ATOM 1749 N N . ARG A 1 219 ? 31.001 -26.185 -31.246 1.00 92.50 219 ARG A N 1
ATOM 1750 C CA . ARG A 1 219 ? 30.994 -24.809 -30.713 1.00 92.50 219 ARG A CA 1
ATOM 1751 C C . ARG A 1 219 ? 32.046 -23.915 -31.377 1.00 92.50 219 ARG A C 1
ATOM 1753 O O . ARG A 1 219 ? 31.763 -22.774 -31.734 1.00 92.50 219 ARG A O 1
ATOM 1760 N N . GLU A 1 220 ? 33.255 -24.441 -31.559 1.00 91.62 220 GLU A N 1
ATOM 1761 C CA . GLU A 1 220 ? 34.359 -23.704 -32.179 1.00 91.62 220 GLU A CA 1
ATOM 1762 C C . GLU A 1 220 ? 34.098 -23.419 -33.664 1.00 91.62 220 GLU A C 1
ATOM 1764 O O . GLU A 1 220 ? 34.413 -22.338 -34.158 1.00 91.62 220 GLU A O 1
ATOM 1769 N N . ARG A 1 221 ? 33.435 -24.340 -34.374 1.00 90.56 221 ARG A N 1
ATOM 1770 C CA . ARG A 1 221 ? 33.057 -24.118 -35.769 1.00 90.56 221 ARG A CA 1
ATOM 1771 C C . ARG A 1 221 ? 31.982 -23.038 -35.913 1.00 90.56 221 ARG A C 1
ATOM 1773 O O . ARG A 1 221 ? 32.068 -22.234 -36.837 1.00 90.56 221 ARG A O 1
ATOM 1780 N N . VAL A 1 222 ? 31.010 -22.982 -35.000 1.00 91.56 222 VAL A N 1
ATOM 1781 C CA . VAL A 1 222 ? 30.006 -21.900 -34.952 1.00 91.56 222 VAL A CA 1
ATOM 1782 C C . VAL A 1 222 ? 30.671 -20.551 -34.674 1.00 91.56 222 VAL A C 1
ATOM 1784 O O . VAL A 1 222 ? 30.347 -19.566 -35.333 1.00 91.56 222 VAL A O 1
ATOM 1787 N N . ARG A 1 223 ? 31.650 -20.508 -33.759 1.00 92.12 223 ARG A N 1
ATOM 1788 C CA . ARG A 1 223 ? 32.437 -19.297 -33.478 1.00 92.12 223 ARG A CA 1
ATOM 1789 C C . ARG A 1 223 ? 33.157 -18.784 -34.727 1.00 92.12 223 ARG A C 1
ATOM 1791 O O . ARG A 1 223 ? 33.039 -17.607 -35.043 1.00 92.12 223 ARG A O 1
ATOM 1798 N N . GLN A 1 224 ? 33.837 -19.667 -35.460 1.00 92.75 224 GLN A N 1
ATOM 1799 C CA . GLN A 1 224 ? 34.517 -19.311 -36.710 1.00 92.75 224 GLN A CA 1
ATOM 1800 C C . GLN A 1 224 ? 33.553 -18.749 -37.759 1.00 92.75 224 GLN A C 1
ATOM 1802 O O . GLN A 1 224 ? 33.857 -17.729 -38.363 1.00 92.75 224 GLN A O 1
ATOM 1807 N N . LEU A 1 225 ? 32.392 -19.386 -37.957 1.00 91.19 225 LEU A N 1
ATOM 1808 C CA . LEU A 1 225 ? 31.383 -18.911 -38.912 1.00 91.19 225 LEU A CA 1
ATOM 1809 C C . LEU A 1 225 ? 30.827 -17.537 -38.524 1.00 91.19 225 LEU A C 1
ATOM 1811 O O . LEU A 1 225 ? 30.633 -16.695 -39.393 1.00 91.19 225 LEU A O 1
ATOM 1815 N N . ARG A 1 226 ? 30.602 -17.291 -37.227 1.00 90.12 226 ARG A N 1
ATOM 1816 C CA . ARG A 1 226 ? 30.190 -15.974 -36.725 1.00 90.12 226 ARG A CA 1
ATOM 1817 C C . ARG A 1 226 ? 31.262 -14.920 -36.993 1.00 90.12 226 ARG A C 1
ATOM 1819 O O . ARG A 1 226 ? 30.940 -13.851 -37.494 1.00 90.12 226 ARG A O 1
ATOM 1826 N N . ASP A 1 227 ? 32.513 -15.210 -36.645 1.00 90.44 227 ASP A N 1
ATOM 1827 C CA . ASP A 1 227 ? 33.613 -14.253 -36.786 1.00 90.44 227 ASP A CA 1
ATOM 1828 C C . ASP A 1 227 ? 33.852 -13.930 -38.278 1.00 90.44 227 ASP A C 1
ATOM 1830 O O . ASP A 1 227 ? 33.939 -12.762 -38.644 1.00 90.44 227 ASP A O 1
ATOM 1834 N N . GLN A 1 228 ? 33.805 -14.940 -39.158 1.00 89.81 228 GLN A N 1
ATOM 1835 C CA . GLN A 1 228 ? 33.853 -14.764 -40.618 1.00 89.81 228 GLN A CA 1
ATOM 1836 C C . GLN A 1 228 ? 32.692 -13.918 -41.152 1.00 89.81 228 GLN A C 1
ATOM 1838 O O . GLN A 1 228 ? 32.902 -13.044 -41.991 1.00 89.81 228 GLN A O 1
ATOM 1843 N N . ALA A 1 229 ? 31.476 -14.151 -40.656 1.00 87.62 229 ALA A N 1
ATOM 1844 C CA . ALA A 1 229 ? 30.308 -13.369 -41.034 1.00 87.62 229 ALA A CA 1
ATOM 1845 C C . ALA A 1 229 ? 30.446 -11.897 -40.614 1.00 87.62 229 ALA A C 1
ATOM 1847 O O . ALA A 1 229 ? 30.167 -10.995 -41.400 1.00 87.62 229 ALA A O 1
ATOM 1848 N N . LEU A 1 230 ? 30.917 -11.639 -39.391 1.00 86.75 230 LEU A N 1
ATOM 1849 C CA . LEU A 1 230 ? 31.135 -10.280 -38.894 1.00 86.75 230 LEU A CA 1
ATOM 1850 C C . LEU A 1 230 ? 32.235 -9.550 -39.670 1.00 86.75 230 LEU A C 1
ATOM 1852 O O . LEU A 1 230 ? 32.087 -8.359 -39.939 1.00 86.75 230 LEU A O 1
ATOM 1856 N N . ASP A 1 231 ? 33.302 -10.245 -40.064 1.00 87.56 231 ASP A N 1
ATOM 1857 C CA . ASP A 1 231 ? 34.350 -9.660 -40.902 1.00 87.56 231 ASP A CA 1
ATOM 1858 C C . ASP A 1 231 ? 33.838 -9.354 -42.320 1.00 87.56 231 ASP A C 1
ATOM 1860 O O . ASP A 1 231 ? 34.084 -8.258 -42.820 1.00 87.56 231 ASP A O 1
ATOM 1864 N N . LYS A 1 232 ? 33.042 -10.244 -42.937 1.00 85.56 232 LYS A N 1
ATOM 1865 C CA . LYS A 1 232 ? 32.378 -9.984 -44.231 1.00 85.56 232 LYS A CA 1
ATOM 1866 C C . LYS A 1 232 ? 31.461 -8.762 -44.168 1.00 85.56 232 LYS A C 1
ATOM 1868 O O . LYS A 1 232 ? 31.548 -7.889 -45.030 1.00 85.56 232 LYS A O 1
ATOM 1873 N N . VAL A 1 233 ? 30.617 -8.674 -43.135 1.00 83.81 233 VAL A N 1
ATOM 1874 C CA . VAL A 1 233 ? 29.763 -7.497 -42.919 1.00 83.81 233 VAL A CA 1
ATOM 1875 C C . VAL A 1 233 ? 30.623 -6.258 -42.705 1.00 83.81 233 VAL A C 1
ATOM 1877 O O . VAL A 1 233 ? 30.314 -5.229 -43.277 1.00 83.81 233 VAL A O 1
ATOM 1880 N N . ARG A 1 234 ? 31.729 -6.322 -41.954 1.00 82.50 234 ARG A N 1
ATOM 1881 C CA . ARG A 1 234 ? 32.614 -5.164 -41.748 1.00 82.50 234 ARG A CA 1
ATOM 1882 C C . ARG A 1 234 ? 33.233 -4.661 -43.053 1.00 82.50 234 ARG A C 1
ATOM 1884 O O . ARG A 1 234 ? 33.294 -3.452 -43.252 1.00 82.50 234 ARG A O 1
ATOM 1891 N N . THR A 1 235 ? 33.693 -5.560 -43.921 1.00 80.88 235 THR A N 1
ATOM 1892 C CA . THR A 1 235 ? 34.286 -5.183 -45.211 1.00 80.88 235 THR A CA 1
ATOM 1893 C C . THR A 1 235 ? 33.243 -4.582 -46.150 1.00 80.88 235 THR A C 1
ATOM 1895 O O . THR A 1 235 ? 33.496 -3.535 -46.729 1.00 80.88 235 THR A O 1
ATOM 1898 N N . HIS A 1 236 ? 32.057 -5.187 -46.254 1.00 71.94 236 HIS A N 1
ATOM 1899 C CA . HIS A 1 236 ? 31.024 -4.727 -47.185 1.00 71.94 236 HIS A CA 1
ATOM 1900 C C . HIS A 1 236 ? 30.159 -3.578 -46.657 1.00 71.94 236 HIS A C 1
ATOM 1902 O O . HIS A 1 236 ? 29.706 -2.755 -47.442 1.00 71.94 236 HIS A O 1
ATOM 1908 N N . ALA A 1 237 ? 29.944 -3.470 -45.345 1.00 66.12 237 ALA A N 1
ATOM 1909 C CA . ALA A 1 237 ? 29.199 -2.360 -44.755 1.00 66.12 237 ALA A CA 1
ATOM 1910 C C . ALA A 1 237 ? 29.965 -1.035 -44.858 1.00 66.12 237 ALA A C 1
ATOM 1912 O O . ALA A 1 237 ? 29.332 0.013 -44.858 1.00 66.12 237 ALA A O 1
ATOM 1913 N N . GLY A 1 238 ? 31.299 -1.062 -44.986 1.00 64.00 238 GLY A N 1
ATOM 1914 C CA . GLY A 1 238 ? 32.080 0.129 -45.334 1.00 64.00 238 GLY A CA 1
ATOM 1915 C C . GLY A 1 238 ? 31.665 0.718 -46.687 1.00 64.00 238 GLY A C 1
ATOM 1916 O O . GLY A 1 238 ? 31.457 1.925 -46.782 1.00 64.00 238 GLY A O 1
ATOM 1917 N N . ASP A 1 239 ? 31.452 -0.139 -47.688 1.00 60.03 239 ASP A N 1
ATOM 1918 C CA . ASP A 1 239 ? 30.973 0.256 -49.018 1.00 60.03 239 ASP A CA 1
ATOM 1919 C C . ASP A 1 239 ? 29.463 0.569 -49.012 1.00 60.03 239 ASP A C 1
ATOM 1921 O O . ASP A 1 239 ? 29.032 1.560 -49.595 1.00 60.03 239 ASP A O 1
ATOM 1925 N N . LEU A 1 240 ? 28.656 -0.198 -48.268 1.00 59.81 240 LEU A N 1
ATOM 1926 C CA . LEU A 1 240 ? 27.207 0.017 -48.145 1.00 59.81 240 LEU A CA 1
ATOM 1927 C C . LEU A 1 240 ? 26.868 1.348 -47.443 1.00 59.81 240 LEU A C 1
ATOM 1929 O O . LEU A 1 240 ? 25.930 2.037 -47.833 1.00 59.81 240 LEU A O 1
ATOM 1933 N N . LEU A 1 241 ? 27.641 1.744 -46.424 1.00 54.25 241 LEU A N 1
ATOM 1934 C CA . LEU A 1 241 ? 27.496 3.043 -45.755 1.00 54.25 241 LEU A CA 1
ATOM 1935 C C . LEU A 1 241 ? 27.879 4.214 -46.678 1.00 54.25 241 LEU A C 1
ATOM 1937 O O . LEU A 1 241 ? 27.293 5.288 -46.556 1.00 54.25 241 LEU A O 1
ATOM 1941 N N . LEU A 1 242 ? 28.810 4.005 -47.618 1.00 56.41 242 LEU A N 1
ATOM 1942 C CA . LEU A 1 242 ? 29.168 4.980 -48.658 1.00 56.41 242 LEU A CA 1
ATOM 1943 C C . LEU A 1 242 ? 28.096 5.083 -49.759 1.00 56.41 242 LEU A C 1
ATOM 1945 O O . LEU A 1 242 ? 27.857 6.167 -50.289 1.00 56.41 242 LEU A O 1
ATOM 1949 N N . GLU A 1 243 ? 27.423 3.985 -50.105 1.00 54.56 243 GLU A N 1
ATOM 1950 C CA . GLU A 1 243 ? 26.308 3.984 -51.066 1.00 54.56 243 GLU A CA 1
ATOM 1951 C C . GLU A 1 243 ? 25.028 4.603 -50.481 1.00 54.56 243 GLU A C 1
ATOM 1953 O O . GLU A 1 243 ? 24.343 5.381 -51.152 1.00 54.56 243 GLU A O 1
ATOM 1958 N N . LEU A 1 244 ? 24.735 4.334 -49.205 1.00 51.31 244 LEU A N 1
ATOM 1959 C CA . LEU A 1 244 ? 23.598 4.923 -48.494 1.00 51.31 244 LEU A CA 1
ATOM 1960 C C . LEU A 1 244 ? 23.797 6.422 -48.210 1.00 51.31 244 LEU A C 1
ATOM 1962 O O . LEU A 1 244 ? 22.816 7.160 -48.208 1.00 51.31 244 LEU A O 1
ATOM 1966 N N . SER A 1 245 ? 25.038 6.910 -48.051 1.00 49.91 245 SER A N 1
ATOM 1967 C CA . SER A 1 245 ? 25.308 8.357 -47.953 1.00 49.91 245 SER A CA 1
ATOM 1968 C C . SER A 1 245 ? 25.197 9.097 -49.292 1.00 49.91 245 SER A C 1
ATOM 1970 O O . SER A 1 245 ? 25.058 10.317 -49.300 1.00 49.91 245 SER A O 1
ATOM 1972 N N . ASN A 1 246 ? 25.297 8.379 -50.416 1.00 45.56 246 ASN A N 1
ATOM 1973 C CA . ASN A 1 246 ? 25.267 8.932 -51.776 1.00 45.56 246 ASN A CA 1
ATOM 1974 C C . ASN A 1 246 ? 23.909 8.770 -52.480 1.00 45.56 246 ASN A C 1
ATOM 1976 O O . ASN A 1 246 ? 23.744 9.247 -53.604 1.00 45.56 246 ASN A O 1
ATOM 1980 N N . SER A 1 247 ? 22.936 8.119 -51.840 1.00 35.31 247 SER A N 1
ATOM 1981 C CA . SER A 1 247 ? 21.566 8.036 -52.349 1.00 35.31 247 SER A CA 1
ATOM 1982 C C . SER A 1 247 ? 20.803 9.309 -51.958 1.00 35.31 247 SER A C 1
ATOM 1984 O O . SER A 1 247 ? 20.685 9.591 -50.764 1.00 35.31 247 SER A O 1
ATOM 1986 N N . PRO A 1 248 ? 20.313 10.117 -52.918 1.00 39.34 248 PRO A N 1
ATOM 1987 C CA . PRO A 1 248 ? 19.536 11.302 -52.590 1.00 39.34 248 PRO A CA 1
ATOM 1988 C C . PRO A 1 248 ? 18.188 10.877 -51.993 1.00 39.34 248 PRO A C 1
ATOM 1990 O O . PRO A 1 248 ? 17.527 9.989 -52.533 1.00 39.34 248 PRO A O 1
ATOM 1993 N N . MET A 1 249 ? 17.815 11.515 -50.880 1.00 35.12 249 MET A N 1
ATOM 1994 C CA . MET A 1 249 ? 16.429 11.578 -50.394 1.00 35.12 249 MET A CA 1
ATOM 1995 C C . MET A 1 249 ? 15.519 12.213 -51.446 1.00 35.12 249 M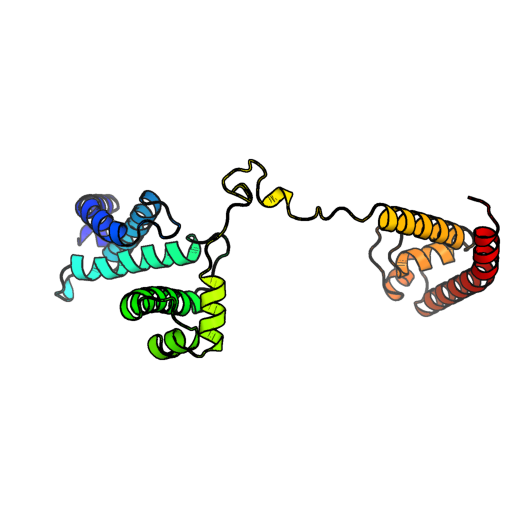ET A C 1
ATOM 1997 O O . MET A 1 249 ? 15.961 13.208 -52.070 1.00 35.12 249 MET A O 1
#

pLDDT: mean 85.18, std 10.77, range [35.12, 95.5]

Sequence (249 aa):
MHRARAGDERAMHQMVEANLRFVVRIARGYHGRGLSFMELISEGNLGLLEAIQRFDETRGFKFITYAVWWIRQAILRALAEHGKIARPPLSRVNDLQKVERWTSILAQKLGRDPSPEEIADSAELSLERTHNALYMAQPDVSMDTPTFPDEREPLIATFAARTPDPADSYERAALSHTLHACLDLLDRRERLVVRAYFGLEDQDPQTLEQIGMQLGLTRERVRQLRDQALDKVRTHAGDLLLELSNSPM

Secondary structure (DSSP, 8-state):
-HHHHTT-HHHHHHHHHHHHHHHHHHHGGGTTSSS-HHHHHHHHHHHHHHHHHH--GGG---HHHHHHHHHHHHHHHHHHHHSSSSPPPHHHHHHHHHHHHHHHHHHHHHSSPPPHHHHHHHHT--HHHHHHHHHHHSPPPPTTSBSSTT---BHHHHSPP-PPPHHHHHHHHHHHHHHHHHHHTS-HHHHHHHHHHHT-SSPPPPPHHHHHHHHT--HHHHHHHHHHHHHHHHHHHHHHHHHHHHS--

Foldseek 3Di:
DVCLLVVNPVVLVVVLVVCLVVLLVLLVVVPPQQDHSVVLSVQLSVLLSVLSNPDDVVVPDDSSVSSSVSSVVSSLVCCQQGRAPPRDPPVLSLLLVQLVVQQVVCCVVVVHGDDLVSSCVSSVHPSVSSVVSVVVNDHDDDQQPDPDPPDRDGVVVPDDDPDPDPVVVVVVVVVLVLVVVLLVQADPLLSQLQCQQVVPPPGDHDQLPVSCVVVVHDSVVSVVSPVVSVVSSVVVVVVVVVVVVVDDD